Protein AF-A0AAW0DFS7-F1 (afdb_monomer_lite)

Structure (mmCIF, N/CA/C/O backbone):
data_AF-A0AAW0DFS7-F1
#
_entry.id   AF-A0AAW0DFS7-F1
#
loop_
_atom_site.group_PDB
_atom_site.id
_atom_site.type_symbol
_atom_site.label_atom_id
_atom_site.label_alt_id
_atom_site.label_comp_id
_atom_site.label_asym_id
_atom_site.label_entity_id
_atom_site.label_seq_id
_atom_site.pdbx_PDB_ins_code
_atom_site.Cartn_x
_atom_site.Cartn_y
_atom_site.Cartn_z
_atom_site.occupancy
_atom_site.B_iso_or_equiv
_atom_site.auth_seq_id
_atom_site.auth_comp_id
_atom_site.auth_asym_id
_atom_site.auth_atom_id
_atom_site.pdbx_PDB_model_num
ATOM 1 N N . MET A 1 1 ? -67.677 17.971 69.847 1.00 35.78 1 MET A N 1
ATOM 2 C CA . MET A 1 1 ? -66.444 17.259 70.241 1.00 35.78 1 MET A CA 1
ATOM 3 C C . MET A 1 1 ? -65.800 16.692 68.981 1.00 35.78 1 MET A C 1
ATOM 5 O O . MET A 1 1 ? -66.453 15.931 68.286 1.00 35.78 1 MET A O 1
ATOM 9 N N . SER A 1 2 ? -64.598 17.199 68.679 1.00 34.50 2 SER A N 1
ATOM 10 C CA . SER A 1 2 ? -63.475 16.675 67.869 1.00 34.50 2 SER A CA 1
ATOM 11 C C . SER A 1 2 ? -63.768 15.822 66.621 1.00 34.50 2 SER A C 1
ATOM 13 O O . SER A 1 2 ? -64.263 14.711 66.716 1.00 34.50 2 SER A O 1
ATOM 15 N N . SER A 1 3 ? -63.554 16.337 65.407 1.00 34.00 3 SER A N 1
ATOM 16 C CA . SER A 1 3 ? -62.271 16.488 64.676 1.00 34.00 3 SER A CA 1
ATOM 17 C C . SER A 1 3 ? -61.688 15.206 64.060 1.00 34.00 3 SER A C 1
ATOM 19 O O . SER A 1 3 ? -61.025 14.418 64.715 1.00 34.00 3 SER A O 1
ATOM 21 N N . MET A 1 4 ? -61.847 15.160 62.732 1.00 41.50 4 MET A N 1
ATOM 22 C CA . MET A 1 4 ? -60.843 14.847 61.703 1.00 41.50 4 MET A CA 1
ATOM 23 C C . MET A 1 4 ? -60.342 13.409 61.488 1.00 41.50 4 MET A C 1
ATOM 25 O O . MET A 1 4 ? -59.462 12.888 62.162 1.00 41.50 4 MET A O 1
ATOM 29 N N . LYS A 1 5 ? -60.785 12.894 60.333 1.00 48.94 5 LYS A N 1
ATOM 30 C CA . LYS A 1 5 ? -60.045 12.060 59.375 1.00 48.94 5 LYS A CA 1
ATOM 31 C C . LYS A 1 5 ? -58.543 12.396 59.314 1.00 48.94 5 LYS A C 1
ATOM 33 O O . LYS A 1 5 ? -58.191 13.551 59.070 1.00 48.94 5 LYS A O 1
ATOM 38 N N . ARG A 1 6 ? -57.692 11.364 59.293 1.00 41.00 6 ARG A N 1
ATOM 39 C CA . ARG A 1 6 ? -56.579 11.268 58.331 1.00 41.00 6 ARG A CA 1
ATOM 40 C C . ARG A 1 6 ? -56.100 9.825 58.163 1.00 41.00 6 ARG A C 1
ATOM 42 O O . ARG A 1 6 ? -55.794 9.136 59.127 1.00 41.00 6 ARG A O 1
ATOM 49 N N . CYS A 1 7 ? -56.073 9.399 56.906 1.00 39.28 7 CYS A N 1
ATOM 50 C CA . CYS A 1 7 ? -55.507 8.149 56.425 1.00 39.28 7 CYS A CA 1
ATOM 51 C C . CYS A 1 7 ? -53.968 8.210 56.332 1.00 39.28 7 CYS A C 1
ATOM 53 O O . CYS A 1 7 ? -53.414 9.278 56.089 1.00 39.28 7 CYS A O 1
ATOM 55 N N . PHE A 1 8 ? -53.372 7.010 56.331 1.00 42.44 8 PHE A N 1
ATOM 56 C CA . PHE A 1 8 ? -52.198 6.566 55.556 1.00 42.44 8 PHE A CA 1
ATOM 57 C C . PHE A 1 8 ? -50.768 6.993 55.953 1.00 42.44 8 PHE A C 1
ATOM 59 O O . PHE A 1 8 ? -50.493 8.154 56.232 1.00 42.44 8 PHE A O 1
ATOM 66 N N . SER A 1 9 ? -49.858 6.017 55.780 1.00 37.41 9 SER A N 1
ATOM 67 C CA . SER A 1 9 ? -48.376 6.025 55.811 1.00 37.41 9 SER A CA 1
ATOM 68 C C . SER A 1 9 ? -47.785 5.448 57.108 1.00 37.41 9 SER A C 1
ATOM 70 O O . SER A 1 9 ? -48.232 5.774 58.194 1.00 37.41 9 SER A O 1
ATOM 72 N N . SER A 1 10 ? -46.820 4.531 57.116 1.00 38.62 10 SER A N 1
ATOM 73 C CA . SER A 1 10 ? -45.931 4.008 56.078 1.00 38.62 10 SER A CA 1
ATOM 74 C C . SER A 1 10 ? -45.261 2.754 56.648 1.00 38.62 10 SER A C 1
ATOM 76 O O . SER A 1 10 ? -44.572 2.848 57.664 1.00 38.62 10 SER A O 1
ATOM 78 N N . SER A 1 11 ? -45.422 1.598 56.004 1.00 44.66 11 SER A N 1
ATOM 79 C CA . SER A 1 11 ? -44.595 0.421 56.277 1.00 44.66 11 SER A CA 1
ATOM 80 C C . SER A 1 11 ? -43.161 0.750 55.862 1.00 44.66 11 SER A C 1
ATOM 82 O O . SER A 1 11 ? -42.815 0.660 54.686 1.00 44.66 11 SER A O 1
ATOM 84 N N . GLN A 1 12 ? -42.338 1.208 56.805 1.00 52.62 12 GLN A N 1
ATOM 85 C CA . GLN A 1 12 ? -40.911 1.421 56.584 1.00 52.62 12 GLN A CA 1
ATOM 86 C C . GLN A 1 12 ? -40.251 0.056 56.359 1.00 52.62 12 GLN A C 1
ATOM 88 O O . GLN A 1 12 ? -39.840 -0.615 57.3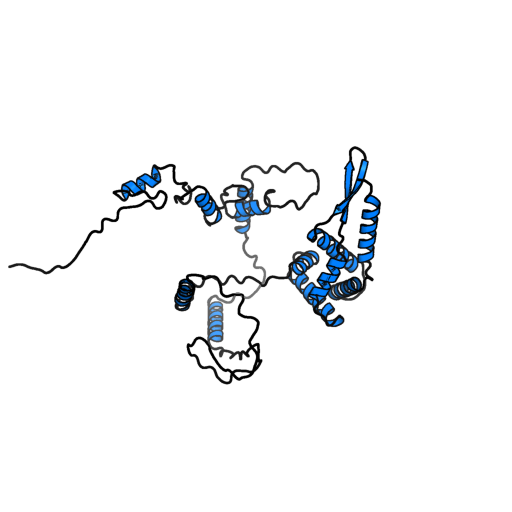04 1.00 52.62 12 GLN A O 1
ATOM 93 N N . GLN A 1 13 ? -40.157 -0.366 55.098 1.00 50.91 13 GLN A N 1
ATOM 94 C CA . GLN A 1 13 ? -39.159 -1.344 54.682 1.00 50.91 13 GLN A CA 1
ATOM 95 C C . GLN A 1 13 ? -37.797 -0.750 55.051 1.00 50.91 13 GLN A C 1
ATOM 97 O O . GLN A 1 13 ? -37.365 0.245 54.470 1.00 50.91 13 GLN A O 1
ATOM 102 N N . ARG A 1 14 ? -37.149 -1.299 56.084 1.00 58.09 14 ARG A N 1
ATOM 103 C CA . ARG A 1 14 ? -35.772 -0.939 56.426 1.00 58.09 14 ARG A CA 1
ATOM 104 C C . ARG A 1 14 ? -34.884 -1.454 55.297 1.00 58.09 14 ARG A C 1
ATOM 106 O O . ARG A 1 14 ? -34.523 -2.625 55.282 1.00 58.09 14 ARG A O 1
ATOM 113 N N . GLU A 1 15 ? -34.593 -0.594 54.326 1.00 67.88 15 GLU A N 1
ATOM 114 C CA . GLU A 1 15 ? -33.595 -0.854 53.290 1.00 67.88 15 GLU A CA 1
ATOM 115 C C . GLU A 1 15 ? -32.244 -1.068 53.976 1.00 67.88 15 GLU A C 1
ATOM 117 O O . GLU A 1 15 ? -31.639 -0.110 54.456 1.00 67.88 15 GLU A O 1
ATOM 122 N N . ILE A 1 16 ? -31.789 -2.319 54.059 1.00 81.19 16 ILE A N 1
ATOM 123 C CA . ILE A 1 16 ? -30.450 -2.652 54.550 1.00 81.19 16 ILE A CA 1
ATOM 124 C C . ILE A 1 16 ? -29.460 -2.226 53.452 1.00 81.19 16 ILE A C 1
ATOM 126 O O . ILE A 1 16 ? -29.492 -2.800 52.360 1.00 81.19 16 ILE A O 1
ATOM 130 N N . PRO A 1 17 ? -28.616 -1.203 53.674 1.00 81.00 17 PRO A N 1
ATOM 131 C CA . PRO A 1 17 ? -27.651 -0.761 52.675 1.00 81.00 17 PRO A CA 1
ATOM 132 C C . PRO A 1 17 ? -26.615 -1.856 52.404 1.00 81.00 17 PRO A C 1
ATOM 134 O O . PRO A 1 17 ? -25.972 -2.350 53.327 1.00 81.00 17 PRO A O 1
ATOM 137 N N . TYR A 1 18 ? -26.433 -2.210 51.133 1.00 80.12 18 TYR A N 1
ATOM 138 C CA . TYR A 1 18 ? -25.494 -3.242 50.692 1.00 80.12 18 TYR A CA 1
ATOM 139 C C . TYR A 1 18 ? -24.409 -2.637 49.793 1.00 80.12 18 TYR A C 1
ATOM 141 O O . TYR A 1 18 ? -24.672 -1.724 49.007 1.00 80.12 18 TYR A O 1
ATOM 149 N N . CYS A 1 19 ? -23.180 -3.137 49.905 1.00 79.19 19 CYS A N 1
ATOM 150 C CA . CYS A 1 19 ? -22.101 -2.794 48.989 1.00 79.19 19 CYS A CA 1
ATOM 151 C C . CYS A 1 19 ? -22.055 -3.813 47.849 1.00 79.19 19 CYS A C 1
ATOM 153 O O . CYS A 1 19 ? -21.668 -4.959 48.050 1.00 79.19 19 CYS A O 1
ATOM 155 N N . SER A 1 20 ? -22.379 -3.381 46.629 1.00 75.88 20 SER A N 1
ATOM 156 C CA . SER A 1 20 ? -22.330 -4.229 45.427 1.00 75.88 20 SER A CA 1
ATOM 157 C C . SER A 1 20 ? -20.912 -4.580 44.955 1.00 75.88 20 SER A C 1
ATOM 159 O O . SER A 1 20 ? -20.757 -5.166 43.887 1.00 75.88 20 SER A O 1
ATOM 161 N N . LEU A 1 21 ? -19.871 -4.112 45.655 1.00 74.44 21 LEU A N 1
ATOM 162 C CA . LEU A 1 21 ? -18.473 -4.350 45.289 1.00 74.44 21 LEU A CA 1
ATOM 163 C C . LEU A 1 21 ? -17.788 -5.400 46.174 1.00 74.44 21 LEU A C 1
ATOM 165 O O . LEU A 1 21 ? -16.751 -5.931 45.793 1.00 74.44 21 LEU A O 1
ATOM 169 N N . CYS A 1 22 ? -18.322 -5.683 47.358 1.00 75.56 22 CYS A N 1
ATOM 170 C CA . CYS A 1 22 ? -17.764 -6.674 48.283 1.00 75.56 22 CYS A CA 1
ATOM 171 C C . CYS A 1 22 ? -18.835 -7.598 48.874 1.00 75.56 22 CYS A C 1
ATOM 173 O O . CYS A 1 22 ? -18.522 -8.395 49.753 1.00 75.56 22 CYS A O 1
ATOM 175 N N . ASP A 1 23 ? -20.081 -7.463 48.410 1.00 78.75 23 ASP A N 1
ATOM 176 C CA . ASP A 1 23 ? -21.257 -8.212 48.855 1.00 78.75 23 ASP A CA 1
ATOM 177 C C . ASP A 1 23 ? -21.468 -8.180 50.381 1.00 78.75 23 ASP A C 1
ATOM 179 O O . ASP A 1 23 ? -21.966 -9.129 50.985 1.00 78.75 23 ASP A O 1
ATOM 183 N N . GLN A 1 24 ? -21.104 -7.059 51.017 1.00 79.56 24 GLN A N 1
ATOM 184 C CA . GLN A 1 24 ? -21.300 -6.831 52.451 1.00 79.56 24 GLN A CA 1
ATOM 185 C C . GLN A 1 24 ? -22.547 -5.991 52.731 1.00 79.56 24 GLN A C 1
ATOM 187 O O . GLN A 1 24 ? -22.840 -5.012 52.035 1.00 79.56 24 GLN A O 1
ATOM 192 N N . TYR A 1 25 ? -23.254 -6.362 53.797 1.00 83.44 25 TYR A N 1
ATOM 193 C CA . TYR A 1 25 ? -24.430 -5.661 54.302 1.00 83.44 25 TYR A CA 1
ATOM 194 C C . TYR A 1 25 ? -24.043 -4.761 55.473 1.00 83.44 25 TYR A C 1
ATOM 196 O O . TYR A 1 25 ? -23.301 -5.168 56.365 1.00 83.44 25 TYR A O 1
ATOM 204 N N . PHE A 1 26 ? -24.583 -3.547 55.487 1.00 83.38 26 PHE A N 1
ATOM 205 C CA . PHE A 1 26 ? -24.345 -2.548 56.522 1.00 83.38 26 PHE A CA 1
ATOM 206 C C . PHE A 1 26 ? -25.651 -2.208 57.224 1.00 83.38 26 PHE A C 1
ATOM 208 O O . PHE A 1 26 ? -26.731 -2.308 56.647 1.00 83.38 26 PHE A O 1
ATOM 215 N N . HIS A 1 27 ? -25.568 -1.763 58.474 1.00 79.06 27 HIS A N 1
ATOM 216 C CA . HIS A 1 27 ? -26.766 -1.432 59.244 1.00 79.06 27 HIS A CA 1
ATOM 217 C C . HIS A 1 27 ? -27.315 -0.044 58.906 1.00 79.06 27 HIS A C 1
ATOM 219 O O . HIS A 1 27 ? -28.517 0.173 59.001 1.00 79.06 27 HIS A O 1
ATOM 225 N N . ASN A 1 28 ? -26.451 0.882 58.470 1.00 85.38 28 ASN A N 1
ATOM 226 C CA . ASN A 1 28 ? -26.801 2.274 58.185 1.00 85.38 28 ASN A CA 1
ATOM 227 C C . ASN A 1 28 ? -26.094 2.791 56.920 1.00 85.38 28 ASN A C 1
ATOM 229 O O . ASN A 1 28 ? -24.948 2.433 56.650 1.00 85.38 28 ASN A O 1
ATOM 233 N N . LYS A 1 29 ? -26.738 3.706 56.172 1.00 83.62 29 LYS A N 1
ATOM 234 C CA . LYS A 1 29 ? -26.157 4.326 54.956 1.00 83.62 29 LYS A CA 1
ATOM 235 C C . LYS A 1 29 ? -24.847 5.075 55.258 1.00 83.62 29 LYS A C 1
ATOM 237 O O . LYS A 1 29 ? -23.956 5.104 54.416 1.00 83.62 29 LYS A O 1
ATOM 242 N N . ALA A 1 30 ? -24.701 5.607 56.475 1.00 83.62 30 ALA A N 1
ATOM 243 C CA . ALA A 1 30 ? -23.467 6.232 56.952 1.00 83.62 30 ALA A CA 1
ATOM 244 C C . ALA A 1 30 ? -22.293 5.238 57.056 1.00 83.62 30 ALA A C 1
ATOM 246 O O . ALA A 1 30 ? -21.189 5.563 56.634 1.00 83.62 30 ALA A O 1
ATOM 247 N N . GLN A 1 31 ? -22.540 4.011 57.533 1.00 81.19 31 GLN A N 1
ATOM 248 C CA . GLN A 1 31 ? -21.513 2.962 57.616 1.00 81.19 31 GLN A CA 1
ATOM 249 C C . GLN A 1 31 ? -21.106 2.456 56.230 1.00 81.19 31 GLN A C 1
ATOM 251 O O . GLN A 1 31 ? -19.928 2.219 55.996 1.00 81.19 31 GLN A O 1
ATOM 256 N N . LEU A 1 32 ? -22.053 2.357 55.289 1.00 81.06 32 LEU A N 1
ATOM 257 C CA . LEU A 1 32 ? -21.741 2.044 53.890 1.00 81.06 32 LEU A CA 1
ATOM 258 C C . LEU A 1 32 ? -20.875 3.143 53.247 1.00 81.06 32 LEU A C 1
ATOM 260 O O . LEU A 1 32 ? -19.928 2.845 52.525 1.00 81.06 32 LEU A O 1
ATOM 264 N N . HIS A 1 33 ? -21.180 4.417 53.510 1.00 76.50 33 HIS A N 1
ATOM 265 C CA . HIS A 1 33 ? -20.376 5.528 52.997 1.00 76.50 33 HIS A CA 1
ATOM 266 C C . HIS A 1 33 ? -18.965 5.529 53.598 1.00 76.50 33 HIS A C 1
ATOM 268 O O . HIS A 1 33 ? -17.993 5.717 52.875 1.00 76.50 33 HIS A O 1
ATOM 274 N N . GLN A 1 34 ? -18.847 5.271 54.901 1.00 77.00 34 GLN A N 1
ATOM 275 C CA . GLN A 1 34 ? -17.560 5.142 55.578 1.00 77.00 34 GLN A CA 1
ATOM 276 C C . GLN A 1 34 ? -16.763 3.928 55.069 1.00 77.00 34 GLN A C 1
ATOM 278 O O . GLN A 1 34 ? -15.568 4.039 54.826 1.00 77.00 34 GLN A O 1
ATOM 283 N N . HIS A 1 35 ? -17.425 2.807 54.771 1.00 81.38 35 HIS A N 1
ATOM 284 C CA . HIS A 1 35 ? -16.802 1.642 54.138 1.00 81.38 35 HIS A CA 1
ATOM 285 C C . HIS A 1 35 ? -16.155 1.971 52.779 1.00 81.38 35 HIS A C 1
ATOM 287 O O . HIS A 1 35 ? -15.073 1.465 52.488 1.00 81.38 35 HIS A O 1
ATOM 293 N N . PHE A 1 36 ? -16.756 2.846 51.962 1.00 72.50 36 PHE A N 1
ATOM 294 C CA . PHE A 1 36 ? -16.150 3.292 50.697 1.00 72.50 36 PHE A CA 1
ATOM 295 C C . PHE A 1 36 ? -14.920 4.195 50.863 1.00 72.50 36 PHE A C 1
ATOM 297 O O . PHE A 1 36 ? -14.151 4.320 49.908 1.00 72.50 36 PHE A O 1
ATOM 304 N N . GLU A 1 37 ? -14.759 4.840 52.019 1.00 71.62 37 GLU A N 1
ATOM 305 C CA . GLU A 1 37 ? -13.632 5.732 52.314 1.00 71.62 37 GLU A CA 1
ATOM 306 C C . GLU A 1 37 ? -12.502 4.987 53.054 1.00 71.62 37 GLU A C 1
ATOM 308 O O . GLU A 1 37 ? -11.332 5.211 52.751 1.00 71.62 37 GLU A O 1
ATOM 313 N N . ASP A 1 38 ? -12.841 4.043 53.939 1.00 69.25 38 ASP A N 1
ATOM 314 C CA . ASP A 1 38 ? -11.878 3.358 54.812 1.00 69.25 38 ASP A CA 1
ATOM 315 C C . ASP A 1 38 ? -11.291 2.072 54.195 1.00 69.25 38 ASP A C 1
ATOM 317 O O . ASP A 1 38 ? -10.218 1.622 54.605 1.00 69.25 38 ASP A O 1
ATOM 321 N N . THR A 1 39 ? -11.954 1.452 53.206 1.00 67.12 39 THR A N 1
ATOM 322 C CA . THR A 1 39 ? -11.477 0.171 52.655 1.00 67.12 39 THR A CA 1
ATOM 323 C C . THR A 1 39 ? -10.511 0.327 51.467 1.00 67.12 39 THR A C 1
ATOM 325 O O . THR A 1 39 ? -10.858 0.904 50.434 1.00 67.12 39 THR A O 1
ATOM 328 N N . PRO A 1 40 ? -9.303 -0.275 51.526 1.00 63.31 40 PRO A N 1
ATOM 329 C CA . PRO A 1 40 ? -8.342 -0.279 50.417 1.00 63.31 40 PRO A CA 1
ATOM 330 C C . PRO A 1 40 ? -8.698 -1.282 49.300 1.00 63.31 40 PRO A C 1
ATOM 3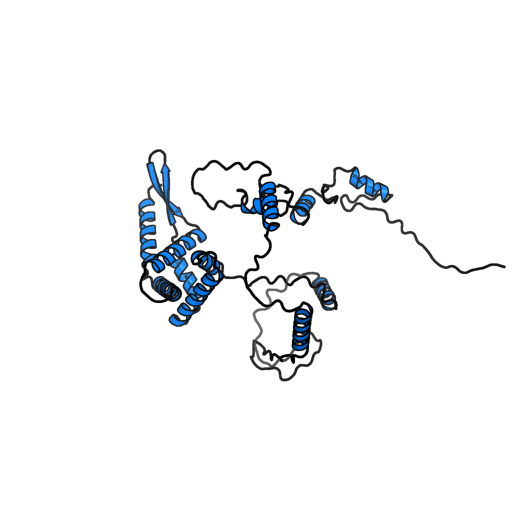32 O O . PRO A 1 40 ? -7.939 -1.449 48.342 1.00 63.31 40 PRO A O 1
ATOM 335 N N . THR A 1 41 ? -9.831 -1.981 49.412 1.00 66.19 41 THR A N 1
ATOM 336 C CA . THR A 1 41 ? -10.239 -3.086 48.530 1.00 66.19 41 THR A CA 1
ATOM 337 C C . THR A 1 41 ? -10.856 -2.623 47.214 1.00 66.19 41 THR A C 1
ATOM 339 O O . THR A 1 41 ? -10.902 -3.403 46.263 1.00 66.19 41 THR A O 1
ATOM 342 N N . HIS A 1 42 ? -11.289 -1.363 47.116 1.00 72.38 42 HIS A N 1
ATOM 343 C CA . HIS A 1 42 ? -11.945 -0.830 45.921 1.00 72.38 42 HIS A CA 1
ATOM 344 C C . HIS A 1 42 ? -11.077 0.229 45.237 1.00 72.38 42 HIS A C 1
ATOM 346 O O . HIS A 1 42 ? -10.940 1.347 45.737 1.00 72.38 42 HIS A O 1
ATOM 352 N N . PRO A 1 43 ? -10.494 -0.072 44.062 1.00 76.12 43 PRO A N 1
ATOM 353 C CA . PRO A 1 43 ? -9.746 0.913 43.296 1.00 76.12 43 PRO A CA 1
ATOM 354 C C . PRO A 1 43 ? -10.652 2.090 42.937 1.00 76.12 43 PRO A C 1
ATOM 356 O O . PRO A 1 43 ? -11.664 1.920 42.257 1.00 76.12 43 PRO A O 1
ATOM 359 N N . ARG A 1 44 ? -10.296 3.293 43.390 1.00 79.25 44 ARG A N 1
ATOM 360 C CA . ARG A 1 44 ? -11.070 4.516 43.154 1.00 79.25 44 ARG A CA 1
ATOM 361 C C . ARG A 1 44 ? -10.381 5.404 42.130 1.00 79.25 44 ARG A C 1
ATOM 363 O O . ARG A 1 44 ? -9.170 5.618 42.172 1.00 79.25 44 ARG A O 1
ATOM 370 N N . CYS A 1 45 ? -11.166 5.961 41.215 1.00 83.31 45 CYS A N 1
ATOM 371 C CA . CYS A 1 45 ? -10.671 6.986 40.307 1.00 83.31 45 CYS A CA 1
ATOM 372 C C . CYS A 1 45 ? -10.551 8.332 41.041 1.00 83.31 45 CYS A C 1
ATOM 374 O O . CYS A 1 45 ? -11.542 8.832 41.574 1.00 83.31 45 CYS A O 1
ATOM 376 N N . LYS A 1 46 ? -9.363 8.954 41.028 1.00 78.00 46 LYS A N 1
ATOM 377 C CA . LYS A 1 46 ? -9.110 10.237 41.715 1.00 78.00 46 LYS A CA 1
ATOM 378 C C . LYS A 1 46 ? -9.910 11.405 41.118 1.00 78.00 46 LYS A C 1
ATOM 380 O O . LYS A 1 46 ? -10.423 12.229 41.866 1.00 78.00 46 LYS A O 1
ATOM 385 N N . THR A 1 47 ? -10.064 11.456 39.794 1.00 79.75 47 THR A N 1
ATOM 386 C CA . THR A 1 47 ? -10.769 12.556 39.105 1.00 79.75 47 THR A CA 1
ATOM 387 C C . THR A 1 47 ? -12.287 12.390 39.153 1.00 79.75 47 THR A C 1
ATOM 389 O O . THR A 1 47 ? -13.009 13.355 39.378 1.00 79.75 47 THR A O 1
ATOM 392 N N . CYS A 1 48 ? -12.787 11.165 38.959 1.00 81.19 48 CYS A N 1
ATOM 393 C CA . CYS A 1 48 ? -14.226 10.891 38.906 1.00 81.19 48 CYS A CA 1
ATOM 394 C C . CYS A 1 48 ? -14.834 10.530 40.269 1.00 81.19 48 CYS A C 1
ATOM 396 O O . CYS A 1 48 ? -16.055 10.450 40.370 1.00 81.19 48 CYS A O 1
ATOM 398 N N . LYS A 1 49 ? -14.006 10.269 41.292 1.00 80.00 49 LYS A N 1
ATOM 399 C CA . LYS A 1 49 ? -14.406 9.822 42.641 1.00 80.00 49 LYS A CA 1
ATOM 400 C C . LYS A 1 49 ? -15.306 8.572 42.657 1.00 80.00 49 LYS A C 1
ATOM 402 O O . LYS A 1 49 ? -16.008 8.331 43.630 1.00 80.00 49 LYS A O 1
ATOM 407 N N . ARG A 1 50 ? -15.284 7.761 41.591 1.00 77.94 50 ARG A N 1
ATOM 408 C CA . ARG A 1 50 ? -16.027 6.491 41.495 1.00 77.94 50 ARG A CA 1
ATOM 409 C C . ARG A 1 50 ? -15.151 5.337 41.971 1.00 77.94 50 ARG A C 1
ATOM 411 O O . ARG A 1 50 ? -13.983 5.268 41.581 1.00 77.94 50 ARG A O 1
ATOM 418 N N . SER A 1 51 ? -15.724 4.455 42.782 1.00 79.00 51 SER A N 1
ATOM 419 C CA . SER A 1 51 ? -15.091 3.221 43.256 1.00 79.00 51 SER A CA 1
ATOM 420 C C . SER A 1 51 ? -15.425 2.063 42.312 1.00 79.00 51 SER A C 1
ATOM 422 O O . SER A 1 51 ? -16.542 1.981 41.800 1.00 79.00 51 SER A O 1
ATOM 424 N N . PHE A 1 52 ? -14.451 1.194 42.053 1.00 79.19 52 PHE A N 1
ATOM 425 C CA . PHE A 1 52 ? -14.573 0.067 41.130 1.00 79.19 52 PHE A CA 1
ATOM 426 C C . PHE A 1 52 ? -14.371 -1.262 41.852 1.00 79.19 52 PHE A C 1
ATOM 428 O O . PHE A 1 52 ? -13.719 -1.323 42.892 1.00 79.19 52 PHE A O 1
ATOM 435 N N . LEU A 1 53 ? -14.911 -2.332 41.262 1.00 76.62 53 LEU A N 1
ATOM 436 C CA . LEU A 1 53 ? -14.825 -3.686 41.806 1.00 76.62 53 LEU A CA 1
ATOM 437 C C . LEU A 1 53 ? -13.377 -4.187 41.870 1.00 76.62 53 LEU A C 1
ATOM 439 O O . LEU A 1 53 ? -12.959 -4.790 42.849 1.00 76.62 53 LEU A O 1
ATOM 443 N N . ASN A 1 54 ? -12.596 -3.922 40.821 1.00 78.38 54 ASN A N 1
ATOM 444 C CA . ASN A 1 54 ? -11.208 -4.353 40.716 1.00 78.38 54 ASN A CA 1
ATOM 445 C C . ASN A 1 54 ? -10.378 -3.384 39.849 1.00 78.38 54 ASN A C 1
ATOM 447 O O . ASN A 1 54 ? -10.900 -2.450 39.230 1.00 78.38 54 ASN A O 1
ATOM 451 N N . LYS A 1 55 ? -9.053 -3.599 39.803 1.00 78.06 55 LYS A N 1
ATOM 452 C CA . LYS A 1 55 ? -8.118 -2.725 39.065 1.00 78.06 55 LYS A CA 1
ATOM 453 C C . LYS A 1 55 ? -8.381 -2.743 37.553 1.00 78.06 55 LYS A C 1
ATOM 455 O O . LYS A 1 55 ? -8.145 -1.736 36.890 1.00 78.06 55 LYS A O 1
ATOM 460 N N . ASN A 1 56 ? -8.917 -3.842 37.015 1.00 82.00 56 ASN A N 1
ATOM 461 C CA . ASN A 1 56 ? -9.270 -3.959 35.599 1.00 82.00 56 ASN A CA 1
ATOM 462 C C . ASN A 1 56 ? -10.487 -3.099 35.246 1.00 82.00 56 ASN A C 1
ATOM 464 O O . ASN A 1 56 ? -10.448 -2.388 34.248 1.00 82.00 56 ASN A O 1
ATOM 468 N N . SER A 1 57 ? -11.524 -3.084 36.085 1.00 84.31 57 SER A N 1
ATOM 469 C CA . SER A 1 57 ? -12.685 -2.204 35.928 1.00 84.31 57 SER A CA 1
ATOM 470 C C . SER A 1 57 ? -12.283 -0.730 35.990 1.00 84.31 57 SER A C 1
ATOM 472 O O . SER A 1 57 ? -12.770 0.070 35.193 1.00 84.31 57 SER A O 1
ATOM 474 N N . LEU A 1 58 ? -11.343 -0.375 36.874 1.00 84.69 58 LEU A N 1
ATOM 475 C CA . LEU A 1 58 ? -10.769 0.971 36.917 1.00 84.69 58 LEU A CA 1
ATOM 476 C C . LEU A 1 58 ? -9.977 1.301 35.634 1.00 84.69 58 LEU A C 1
ATOM 478 O O . LEU A 1 58 ? -10.101 2.405 35.108 1.00 84.69 58 LEU A O 1
ATOM 482 N N . ARG A 1 59 ? -9.205 0.355 35.085 1.00 82.62 59 ARG A N 1
ATOM 483 C CA . ARG A 1 59 ? -8.516 0.524 33.790 1.00 82.62 59 ARG A CA 1
ATOM 484 C C . ARG A 1 59 ? -9.497 0.743 32.641 1.00 82.62 59 ARG A C 1
ATOM 486 O O . ARG A 1 59 ? -9.337 1.694 31.882 1.00 82.62 59 ARG A O 1
ATOM 493 N N . SER A 1 60 ? -10.539 -0.081 32.542 1.00 83.81 60 SER A N 1
ATOM 494 C CA . SER A 1 60 ? -11.595 0.088 31.536 1.00 83.81 60 SER A CA 1
ATOM 495 C C . SER A 1 60 ? -12.304 1.433 31.683 1.00 83.81 60 SER A C 1
ATOM 497 O O . SER A 1 60 ? -12.641 2.060 30.684 1.00 83.81 60 SER A O 1
ATOM 499 N N . HIS A 1 61 ? -12.476 1.926 32.912 1.00 87.50 61 HIS A N 1
ATOM 500 C CA . HIS A 1 61 ? -13.004 3.266 33.144 1.00 87.50 61 HIS A CA 1
ATOM 501 C C . HIS A 1 61 ? -12.092 4.369 32.600 1.00 87.50 61 HIS A C 1
ATOM 503 O O . HIS A 1 61 ? -12.603 5.304 31.988 1.00 87.50 61 HIS A O 1
ATOM 509 N N . TYR A 1 62 ? -10.772 4.269 32.777 1.00 85.44 62 TYR A N 1
ATOM 510 C CA . TYR A 1 62 ? -9.841 5.237 32.192 1.00 85.44 62 TYR A CA 1
ATOM 511 C C . TYR A 1 62 ? -9.885 5.244 30.658 1.00 85.44 62 TYR A C 1
ATOM 513 O O . TYR A 1 62 ? -9.761 6.311 30.073 1.00 85.44 62 TYR A O 1
ATOM 521 N N . VAL A 1 63 ? -10.113 4.091 30.018 1.00 82.88 63 VAL A N 1
ATOM 522 C CA . VAL A 1 63 ? -10.207 3.977 28.549 1.00 82.88 63 VAL A CA 1
ATOM 523 C C . VAL A 1 63 ? -11.545 4.496 28.005 1.00 82.88 63 VAL A C 1
ATOM 525 O O . VAL A 1 63 ? -11.575 5.150 26.970 1.00 82.88 63 VAL A O 1
ATOM 528 N N . LEU A 1 64 ? -12.661 4.194 28.675 1.00 80.69 64 LEU A N 1
ATOM 529 C CA . LEU A 1 64 ? -14.006 4.508 28.170 1.00 80.69 64 LEU A CA 1
ATOM 530 C C . LEU A 1 64 ? -14.515 5.894 28.584 1.00 80.69 64 LEU A C 1
ATOM 532 O O . LEU A 1 64 ? -15.458 6.414 27.989 1.00 80.69 64 LEU A O 1
ATOM 536 N N . SER A 1 65 ? -13.957 6.484 29.641 1.00 82.06 65 SER A N 1
ATOM 537 C CA . SER A 1 65 ? -14.423 7.771 30.153 1.00 82.06 65 SER A CA 1
ATOM 538 C C . SER A 1 65 ? -13.860 8.921 29.327 1.00 82.06 65 SER A C 1
ATOM 540 O O . SER A 1 65 ? -12.653 9.133 29.291 1.00 82.06 65 SER A O 1
ATOM 542 N N . SER A 1 66 ? -14.737 9.760 28.781 1.00 77.94 66 SER A N 1
ATOM 543 C CA . SER A 1 66 ? -14.355 10.997 28.081 1.00 77.94 66 SER A CA 1
ATOM 544 C C . SER A 1 66 ? -13.637 12.022 28.967 1.00 77.94 66 SER A C 1
ATOM 546 O O . SER A 1 66 ? -13.018 12.952 28.460 1.00 77.94 66 SER A O 1
ATOM 548 N N . ARG A 1 67 ? -13.710 11.862 30.296 1.00 78.75 67 ARG A N 1
ATOM 549 C CA . ARG A 1 67 ? -13.007 12.700 31.283 1.00 78.75 67 ARG A CA 1
ATOM 550 C C . ARG A 1 67 ? -11.567 12.259 31.542 1.00 78.75 67 ARG A C 1
ATOM 552 O O . ARG A 1 67 ? -10.874 12.887 32.340 1.00 78.75 67 ARG A O 1
ATOM 559 N N . HIS A 1 68 ? -11.136 11.162 30.929 1.00 83.75 68 HIS A N 1
ATOM 560 C CA . HIS A 1 68 ? -9.795 10.630 31.070 1.00 83.75 68 HIS A CA 1
ATOM 561 C C . HIS A 1 68 ? -9.133 10.536 29.707 1.00 83.75 68 HIS A C 1
ATOM 563 O O . HIS A 1 68 ? -9.611 9.859 28.807 1.00 83.75 68 HIS A O 1
ATOM 569 N N . HIS A 1 69 ? -7.995 11.200 29.575 1.00 87.38 69 HIS A N 1
ATOM 570 C CA . HIS A 1 69 ? -7.153 11.089 28.398 1.00 87.38 69 HIS A CA 1
ATOM 571 C C . HIS A 1 69 ? -6.079 10.045 28.704 1.00 87.38 69 HIS A C 1
ATOM 573 O O . HIS A 1 69 ? -4.980 10.384 29.123 1.00 87.38 69 HIS A O 1
ATOM 579 N N . TYR A 1 70 ? -6.435 8.762 28.622 1.00 85.56 70 TYR A N 1
ATOM 580 C CA . TYR A 1 70 ? -5.563 7.648 29.001 1.00 85.56 70 TYR A CA 1
ATOM 581 C C . TYR A 1 70 ? -5.159 6.810 27.790 1.00 85.56 70 TYR A C 1
ATOM 583 O O . TYR A 1 70 ? -6.007 6.385 27.008 1.00 85.56 70 TYR A O 1
ATOM 591 N N . CYS A 1 71 ? -3.864 6.526 27.682 1.00 85.81 71 CYS A N 1
ATOM 592 C CA . CYS A 1 71 ? -3.328 5.597 26.702 1.00 85.81 71 CYS A CA 1
ATOM 593 C C . CYS A 1 71 ? -3.189 4.191 27.307 1.00 85.81 71 CYS A C 1
ATOM 595 O O . CYS A 1 71 ? -2.505 4.003 28.318 1.00 85.81 71 CYS A O 1
ATOM 597 N N . ARG A 1 72 ? -3.808 3.194 26.658 1.00 81.69 72 ARG A N 1
ATOM 598 C CA . ARG A 1 72 ? -3.784 1.792 27.099 1.00 81.69 72 ARG A CA 1
ATOM 599 C C . ARG A 1 72 ? -2.409 1.147 26.940 1.00 81.69 72 ARG A C 1
ATOM 601 O O . ARG A 1 72 ? -1.991 0.433 27.848 1.00 81.69 72 ARG A O 1
ATOM 608 N N . ASP A 1 73 ? -1.718 1.413 25.836 1.00 82.31 73 ASP A N 1
ATOM 609 C CA . ASP A 1 73 ? -0.472 0.707 25.515 1.00 82.31 73 ASP A CA 1
ATOM 610 C C . ASP A 1 73 ? 0.699 1.278 26.326 1.00 82.31 73 ASP A C 1
ATOM 612 O O . ASP A 1 73 ? 1.482 0.536 26.915 1.00 82.31 73 ASP A O 1
ATOM 616 N N . CYS A 1 74 ? 0.741 2.603 26.492 1.00 82.75 74 CYS A N 1
ATOM 617 C CA . CYS A 1 74 ? 1.768 3.278 27.286 1.00 82.75 74 CYS A CA 1
ATOM 618 C C . CYS A 1 74 ? 1.440 3.382 28.785 1.00 82.75 74 CYS A C 1
ATOM 620 O O . CYS A 1 74 ? 2.295 3.797 29.564 1.00 82.75 74 CYS A O 1
ATOM 622 N N . ASN A 1 75 ? 0.219 3.035 29.210 1.00 84.25 75 ASN A N 1
ATOM 623 C CA . ASN A 1 75 ? -0.279 3.207 30.582 1.00 84.25 75 ASN A CA 1
ATOM 624 C C . ASN A 1 75 ? -0.104 4.640 31.150 1.00 84.25 75 ASN A C 1
ATOM 626 O O . ASN A 1 75 ? 0.132 4.803 32.348 1.00 84.25 75 ASN A O 1
ATOM 630 N N . LYS A 1 76 ? -0.235 5.681 30.314 1.00 82.88 76 LYS A N 1
ATOM 631 C CA . LYS A 1 76 ? -0.058 7.097 30.698 1.00 82.88 76 LYS A CA 1
ATOM 632 C C . LYS A 1 76 ? -1.382 7.867 30.671 1.00 82.88 76 LYS A C 1
ATOM 634 O O . LYS A 1 76 ? -2.212 7.649 29.789 1.00 82.88 76 LYS A O 1
ATOM 639 N N . ASN A 1 77 ? -1.556 8.791 31.617 1.00 84.88 77 ASN A N 1
ATOM 640 C CA . ASN A 1 77 ? -2.650 9.766 31.641 1.00 84.88 77 ASN A CA 1
ATOM 641 C C . ASN A 1 77 ? -2.135 11.138 31.182 1.00 84.88 77 ASN A C 1
ATOM 643 O O . ASN A 1 77 ? -1.104 11.595 31.668 1.00 84.88 77 ASN A O 1
ATOM 647 N N . PHE A 1 78 ? -2.895 11.798 30.315 1.00 84.69 78 PHE A N 1
ATOM 648 C CA . PHE A 1 78 ? -2.621 13.124 29.760 1.00 84.69 78 PHE A CA 1
ATOM 649 C C . PHE A 1 78 ? -3.568 14.169 30.356 1.00 84.69 78 PHE A C 1
ATOM 651 O O . PHE A 1 78 ? -4.669 13.840 30.816 1.00 84.69 78 PHE A O 1
ATOM 658 N N . LYS A 1 79 ? -3.141 15.437 30.363 1.00 82.81 79 LYS A N 1
ATOM 659 C CA . LYS A 1 79 ? -3.925 16.547 30.937 1.00 82.81 79 LYS A CA 1
ATOM 660 C C . LYS A 1 79 ? -5.026 17.038 29.996 1.00 82.81 79 LYS A C 1
ATOM 662 O O . LYS A 1 79 ? -6.052 17.512 30.473 1.00 82.81 79 LYS A O 1
ATOM 667 N N . SER A 1 80 ? -4.813 16.914 28.686 1.00 85.25 80 SER A N 1
ATOM 668 C CA . SER A 1 80 ? -5.735 17.352 27.628 1.00 85.25 80 SER A CA 1
ATOM 669 C C . SER A 1 80 ? -5.967 16.243 26.597 1.00 85.25 80 SER A C 1
ATOM 671 O O . SER A 1 80 ? -5.114 15.374 26.395 1.00 85.25 80 SER A O 1
ATOM 673 N N . ALA A 1 81 ? -7.112 16.300 25.911 1.00 83.88 81 ALA A N 1
ATOM 674 C CA . ALA A 1 81 ? -7.420 15.449 24.764 1.00 83.88 81 ALA A CA 1
ATOM 675 C C . ALA A 1 81 ? -6.391 15.634 23.640 1.00 83.88 81 ALA A C 1
ATOM 677 O O . ALA A 1 81 ? -5.970 14.655 23.024 1.00 83.88 81 ALA A O 1
ATOM 678 N N . SER A 1 82 ? -5.943 16.872 23.421 1.00 85.31 82 SER A N 1
ATOM 679 C CA . SER A 1 82 ? -4.944 17.211 22.406 1.00 85.31 82 SER A CA 1
ATOM 680 C C . SER A 1 82 ? -3.576 16.617 22.737 1.00 85.31 82 SER A C 1
ATOM 682 O O . SER A 1 82 ? -2.908 16.109 21.843 1.00 85.31 82 SER A O 1
ATOM 684 N N . GLY A 1 83 ? -3.203 16.565 24.022 1.00 87.94 83 GLY A N 1
ATOM 685 C CA . GLY A 1 83 ? -1.972 15.900 24.468 1.00 87.94 83 GLY A CA 1
ATOM 686 C C . GLY A 1 83 ? -1.988 14.390 24.212 1.00 87.94 83 GLY A C 1
ATOM 687 O O . GLY A 1 83 ? -1.031 13.842 23.672 1.00 87.94 83 GLY A O 1
ATOM 688 N N . LEU A 1 84 ? -3.110 13.715 24.498 1.00 88.69 84 LEU A N 1
ATOM 689 C CA . LEU A 1 84 ? -3.269 12.296 24.153 1.00 88.69 84 LEU A CA 1
ATOM 690 C C . LEU A 1 84 ? -3.252 12.067 22.634 1.00 88.69 84 LEU A C 1
ATOM 692 O O . LEU A 1 84 ? -2.711 11.064 22.178 1.00 88.69 84 LEU A O 1
ATOM 696 N N . ARG A 1 85 ? -3.828 12.975 21.841 1.00 86.25 85 ARG A N 1
ATOM 697 C CA . ARG A 1 85 ? -3.811 12.861 20.378 1.00 86.25 85 ARG A CA 1
ATOM 698 C C . ARG A 1 85 ? -2.390 12.956 19.825 1.00 86.25 85 ARG A C 1
ATOM 700 O O . ARG A 1 85 ? -1.984 12.073 19.079 1.00 86.25 85 ARG A O 1
ATOM 707 N N . VAL A 1 86 ? -1.620 13.956 20.261 1.00 86.56 86 VAL A N 1
ATOM 708 C CA . VAL A 1 86 ? -0.201 14.096 19.897 1.00 86.56 86 VAL A CA 1
ATOM 709 C C . VAL A 1 86 ? 0.588 12.848 20.295 1.00 86.56 86 VAL A C 1
ATOM 711 O O . VAL A 1 86 ? 1.377 12.354 19.494 1.00 86.56 86 VAL A O 1
ATOM 714 N N . HIS A 1 87 ? 0.329 12.289 21.481 1.00 87.94 87 HIS A N 1
ATOM 715 C CA . HIS A 1 87 ? 0.944 11.040 21.926 1.00 87.94 87 HIS A CA 1
ATOM 716 C C . HIS A 1 87 ? 0.649 9.860 20.988 1.00 87.94 87 HIS A C 1
ATOM 718 O O . HIS A 1 87 ? 1.569 9.152 20.600 1.00 87.94 87 HIS A O 1
ATOM 724 N N . LEU A 1 88 ? -0.610 9.639 20.606 1.00 85.62 88 LEU A N 1
ATOM 725 C CA . LEU A 1 88 ? -0.966 8.538 19.703 1.00 85.62 88 LEU A CA 1
ATOM 726 C C . LEU A 1 88 ? -0.374 8.718 18.297 1.00 85.62 88 LEU A C 1
ATOM 728 O O . LEU A 1 88 ? -0.055 7.729 17.647 1.00 85.62 88 LEU A O 1
ATOM 732 N N . GLU A 1 89 ? -0.229 9.964 17.840 1.00 83.94 89 GLU A N 1
ATOM 733 C CA . GLU A 1 89 ? 0.313 10.294 16.518 1.00 83.94 89 GLU A CA 1
ATOM 734 C C . GLU A 1 89 ? 1.846 10.205 16.449 1.00 83.94 89 GLU A C 1
ATOM 736 O O . GLU A 1 89 ? 2.368 9.828 15.407 1.00 83.94 89 GLU A O 1
ATOM 741 N N . HIS A 1 90 ? 2.564 10.557 17.524 1.00 78.19 90 HIS A N 1
ATOM 742 C CA . HIS A 1 90 ? 4.019 10.782 17.489 1.00 78.19 90 HIS A CA 1
ATOM 743 C C . HIS A 1 90 ? 4.832 9.870 18.424 1.00 78.19 90 HIS A C 1
ATOM 745 O O . HIS A 1 90 ? 6.059 9.850 18.343 1.00 78.19 90 HIS A O 1
ATOM 751 N N . HIS A 1 91 ? 4.198 9.139 19.349 1.00 78.88 91 HIS A N 1
ATOM 752 C CA . HIS A 1 91 ? 4.934 8.302 20.297 1.00 78.88 91 HIS A CA 1
ATOM 753 C C . HIS A 1 91 ? 5.328 6.962 19.645 1.00 78.88 91 HIS A C 1
ATOM 755 O O . HIS A 1 91 ? 4.464 6.266 19.102 1.00 78.88 91 HIS A O 1
ATOM 761 N N . PRO A 1 92 ? 6.599 6.530 19.771 1.00 73.50 92 PRO A N 1
ATOM 762 C CA . PRO A 1 92 ? 7.134 5.352 19.073 1.00 73.50 92 PRO A CA 1
ATOM 763 C C . PRO A 1 92 ? 6.434 4.038 19.446 1.00 73.50 92 PRO A C 1
ATOM 765 O O . PRO A 1 92 ? 6.459 3.082 18.694 1.00 73.50 92 PRO A O 1
ATOM 768 N N . ALA A 1 93 ? 5.762 3.983 20.597 1.00 73.12 93 ALA A N 1
ATOM 769 C CA . ALA A 1 93 ? 4.973 2.812 20.991 1.00 73.12 93 ALA A CA 1
ATOM 770 C C . ALA A 1 93 ? 3.679 2.607 20.168 1.00 73.12 93 ALA A C 1
ATOM 772 O O . ALA A 1 93 ? 3.071 1.545 20.272 1.00 73.12 93 ALA A O 1
ATOM 773 N N . HIS A 1 94 ? 3.228 3.615 19.409 1.00 73.38 94 HIS A N 1
ATOM 774 C CA . HIS A 1 94 ? 2.004 3.557 18.592 1.00 73.38 94 HIS A CA 1
ATOM 775 C C . HIS A 1 94 ? 2.262 3.700 17.096 1.00 73.38 94 HIS A C 1
ATOM 777 O O . HIS A 1 94 ? 1.483 3.189 16.291 1.00 73.38 94 HIS A O 1
ATOM 783 N N . ILE A 1 95 ? 3.349 4.372 16.724 1.00 67.50 95 ILE A N 1
ATOM 784 C CA . ILE A 1 95 ? 3.861 4.338 15.361 1.00 67.50 95 ILE A CA 1
ATOM 785 C C . ILE A 1 95 ? 4.506 2.966 15.203 1.00 67.50 95 ILE A C 1
ATOM 787 O O . ILE A 1 95 ? 5.642 2.763 15.613 1.00 67.50 95 ILE A O 1
ATOM 791 N N . GLY A 1 96 ? 3.737 1.998 14.698 1.00 56.72 96 GLY A N 1
ATOM 792 C CA . GLY A 1 96 ? 4.280 0.689 14.345 1.00 56.72 96 GLY A CA 1
ATOM 793 C C . GLY A 1 96 ? 5.508 0.863 13.456 1.00 56.72 96 GLY A C 1
ATOM 794 O O . GLY A 1 96 ? 5.542 1.813 12.679 1.00 56.72 96 GLY A O 1
ATOM 795 N N . ASP A 1 97 ? 6.483 -0.031 13.612 1.00 50.69 97 ASP A N 1
ATOM 796 C CA . ASP A 1 97 ? 7.789 -0.053 12.943 1.00 50.69 97 ASP A CA 1
ATOM 797 C C . ASP A 1 97 ? 7.668 0.045 11.402 1.00 50.69 97 ASP A C 1
ATOM 799 O O . ASP A 1 97 ? 7.782 -0.946 10.676 1.00 50.69 97 ASP A O 1
ATOM 803 N N . GLU A 1 98 ? 7.356 1.231 10.877 1.00 52.59 98 GLU A N 1
ATOM 804 C CA . GLU A 1 98 ? 7.228 1.487 9.441 1.00 52.59 98 GLU A CA 1
ATOM 805 C C . GLU A 1 98 ? 8.519 2.019 8.826 1.00 52.59 98 GLU A C 1
ATOM 807 O O . GLU A 1 98 ? 8.652 1.942 7.607 1.00 52.59 98 GLU A O 1
ATOM 812 N N . ASP A 1 99 ? 9.516 2.414 9.617 1.00 44.09 99 ASP A N 1
ATOM 813 C CA . ASP A 1 99 ? 10.742 2.997 9.080 1.00 44.09 99 ASP A CA 1
ATOM 814 C C . ASP A 1 99 ? 12.001 2.343 9.670 1.00 44.09 99 ASP A C 1
ATOM 816 O O . ASP A 1 99 ? 12.647 2.875 10.568 1.00 44.09 99 ASP A O 1
ATOM 820 N N . ASP A 1 100 ? 12.413 1.215 9.079 1.00 46.41 100 ASP A N 1
ATOM 821 C CA . ASP A 1 100 ? 13.801 0.717 9.124 1.00 46.41 100 ASP A CA 1
ATOM 822 C C . ASP A 1 100 ? 14.729 1.656 8.309 1.00 46.41 100 ASP A C 1
ATOM 824 O O . ASP A 1 100 ? 15.395 1.238 7.355 1.00 46.41 100 ASP A O 1
ATOM 828 N N . TYR A 1 101 ? 14.741 2.956 8.621 1.00 53.62 101 TYR A N 1
ATOM 829 C CA . TYR A 1 101 ? 15.579 3.954 7.955 1.00 53.62 101 TYR A CA 1
ATOM 830 C C . TYR A 1 101 ? 16.515 4.629 8.965 1.00 53.62 101 TYR A C 1
ATOM 832 O O . TYR A 1 101 ? 16.195 5.651 9.566 1.00 53.62 101 TYR A O 1
ATOM 840 N N . TYR A 1 102 ? 17.700 4.016 9.061 1.00 47.09 102 TYR A N 1
ATOM 841 C CA . TYR A 1 102 ? 18.887 4.333 9.865 1.00 47.09 102 TYR A CA 1
ATOM 842 C C . TYR A 1 102 ? 18.832 3.992 11.358 1.00 47.09 102 TYR A C 1
ATOM 844 O O . TYR A 1 1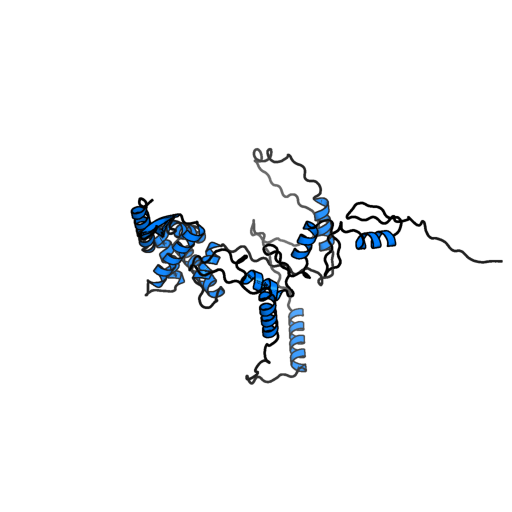02 ? 17.921 4.384 12.077 1.00 47.09 102 TYR A O 1
ATOM 852 N N . ASP A 1 103 ? 19.900 3.319 11.804 1.00 52.88 103 ASP A N 1
ATOM 853 C CA . ASP A 1 103 ? 20.392 3.254 13.184 1.00 52.88 103 ASP A CA 1
ATOM 854 C C . ASP A 1 103 ? 20.562 4.671 13.764 1.00 52.88 103 ASP A C 1
ATOM 856 O O . ASP A 1 103 ? 21.661 5.225 13.808 1.00 52.88 103 ASP A O 1
ATOM 860 N N . LEU A 1 104 ? 19.463 5.296 14.175 1.00 57.03 104 LEU A N 1
ATOM 861 C CA . LEU A 1 104 ? 19.475 6.496 14.995 1.00 57.03 104 LEU A CA 1
ATOM 862 C C . LEU A 1 104 ? 18.960 6.115 16.378 1.00 57.03 104 LEU A C 1
ATOM 864 O O . LEU A 1 104 ? 17.897 5.508 16.511 1.00 57.03 104 LEU A O 1
ATOM 868 N N . ASP A 1 105 ? 19.746 6.461 17.398 1.00 53.34 105 ASP A N 1
ATOM 869 C CA . ASP A 1 105 ? 19.434 6.201 18.800 1.00 53.34 105 ASP A CA 1
ATOM 870 C C . ASP A 1 105 ? 17.979 6.589 19.125 1.00 53.34 105 ASP A C 1
ATOM 872 O O . ASP A 1 105 ? 17.525 7.656 18.694 1.00 53.34 105 ASP A O 1
ATOM 876 N N . PRO A 1 106 ? 17.237 5.773 19.905 1.00 55.47 106 PRO A N 1
ATOM 877 C CA . PRO A 1 106 ? 15.851 6.055 20.253 1.00 55.47 106 PRO A CA 1
ATOM 878 C C . PRO A 1 106 ? 15.701 7.475 20.801 1.00 55.47 106 PRO A C 1
ATOM 880 O O . PRO A 1 106 ? 16.192 7.788 21.891 1.00 55.47 106 PRO A O 1
ATOM 883 N N . VAL A 1 107 ? 15.018 8.343 20.048 1.00 57.41 107 VAL A N 1
ATOM 884 C CA . VAL A 1 107 ? 14.775 9.733 20.445 1.00 57.41 107 VAL A CA 1
ATOM 885 C C . VAL A 1 107 ? 13.995 9.720 21.757 1.00 57.41 107 VAL A C 1
ATOM 887 O O . VAL A 1 107 ? 12.801 9.418 21.815 1.00 57.41 107 VAL A O 1
ATOM 890 N N . LYS A 1 108 ? 14.693 10.008 22.856 1.00 59.41 108 LYS A N 1
ATOM 891 C CA . LYS A 1 108 ? 14.111 10.013 24.194 1.00 59.41 108 LYS A CA 1
ATOM 892 C C . LYS A 1 108 ? 13.389 11.336 24.407 1.00 59.41 108 LYS A C 1
ATOM 894 O O . LYS A 1 108 ? 13.987 12.323 24.828 1.00 59.41 108 LYS A O 1
ATOM 899 N N . TYR A 1 109 ? 12.093 11.357 24.122 1.00 62.69 109 TYR A N 1
ATOM 900 C CA . TYR A 1 109 ? 11.283 12.542 24.375 1.00 62.69 109 TYR A CA 1
ATOM 901 C C . TYR A 1 109 ? 11.151 12.820 25.892 1.00 62.69 109 TYR A C 1
ATOM 903 O O . TYR A 1 109 ? 10.850 11.897 26.662 1.00 62.69 109 TYR A O 1
ATOM 911 N N . PRO A 1 110 ? 11.369 14.066 26.359 1.00 69.12 110 PRO A N 1
ATOM 912 C CA . PRO A 1 110 ? 11.222 14.437 27.769 1.00 69.12 110 PRO A CA 1
ATOM 913 C C . PRO A 1 110 ? 9.780 14.271 28.259 1.00 69.12 110 PRO A C 1
ATOM 915 O O . PRO A 1 110 ? 8.857 14.745 27.612 1.00 69.12 110 PRO A O 1
ATOM 918 N N . SER A 1 111 ? 9.562 13.651 29.422 1.00 69.19 111 SER A N 1
ATOM 919 C CA . SER A 1 111 ? 8.214 13.418 29.973 1.00 69.19 111 SER A CA 1
ATOM 920 C C . SER A 1 111 ? 7.355 14.693 30.012 1.00 69.19 111 SER A C 1
ATOM 922 O O . SER A 1 111 ? 7.727 15.661 30.672 1.00 69.19 111 SER A O 1
ATOM 924 N N . GLY A 1 112 ? 6.176 14.667 29.377 1.00 73.06 112 GLY A N 1
ATOM 925 C CA . GLY A 1 112 ? 5.225 15.788 29.363 1.00 73.06 112 GLY A CA 1
ATOM 926 C C . GLY A 1 112 ? 5.328 16.713 28.146 1.00 73.06 112 GLY A C 1
ATOM 927 O O . GLY A 1 112 ? 4.612 17.713 28.087 1.00 73.06 112 GLY A O 1
ATOM 928 N N . TRP A 1 113 ? 6.177 16.388 27.169 1.00 78.00 113 TRP A N 1
ATOM 929 C CA . TRP A 1 113 ? 6.246 17.088 25.884 1.00 78.00 113 TRP A CA 1
ATOM 930 C C . TRP A 1 113 ? 4.923 17.029 25.099 1.00 78.00 113 TRP A C 1
ATOM 932 O O . TRP A 1 113 ? 4.568 18.001 24.432 1.00 78.00 113 TRP A O 1
ATOM 942 N N . GLU A 1 114 ? 4.162 15.934 25.225 1.00 80.62 114 GLU A N 1
ATOM 943 C CA . GLU A 1 114 ? 2.900 15.731 24.502 1.00 80.62 114 GLU A CA 1
ATOM 944 C C . GLU A 1 114 ? 1.825 16.733 24.947 1.00 80.62 114 GLU A C 1
ATOM 946 O O . GLU A 1 114 ? 1.118 17.315 24.125 1.00 80.62 114 GLU A O 1
ATOM 951 N N . ASP A 1 115 ? 1.740 16.990 26.257 1.00 82.69 115 ASP A N 1
ATOM 952 C CA . ASP A 1 115 ? 0.810 17.969 26.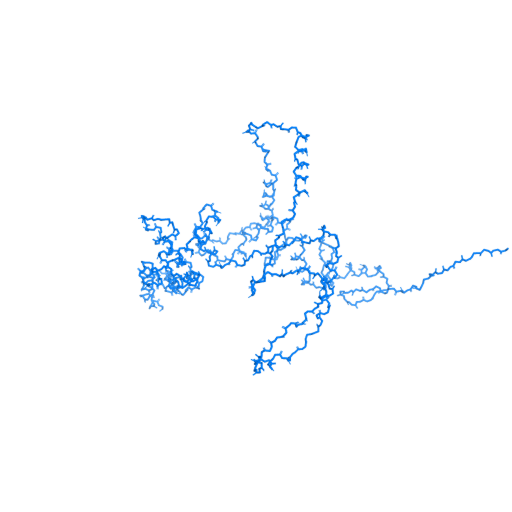827 1.00 82.69 115 ASP A CA 1
ATOM 953 C C . ASP A 1 115 ? 1.172 19.403 26.400 1.00 82.69 115 ASP A C 1
ATOM 955 O O . ASP A 1 115 ? 0.280 20.222 26.175 1.00 82.69 115 ASP A O 1
ATOM 959 N N . ALA A 1 116 ? 2.468 19.715 26.268 1.00 81.44 116 ALA A N 1
ATOM 960 C CA . ALA A 1 116 ? 2.935 21.031 25.834 1.00 81.44 116 ALA A CA 1
ATOM 961 C C . ALA A 1 116 ? 2.615 21.295 24.354 1.00 81.44 116 ALA A C 1
ATOM 963 O O . ALA A 1 116 ? 2.105 22.365 24.021 1.00 81.44 116 ALA A O 1
ATOM 964 N N . GLN A 1 117 ? 2.851 20.311 23.479 1.00 81.38 117 GLN A N 1
ATOM 965 C CA . GLN A 1 117 ? 2.498 20.416 22.061 1.00 81.38 117 GLN A CA 1
ATOM 966 C C . GLN A 1 117 ? 0.985 20.462 21.843 1.00 81.38 117 GLN A C 1
ATOM 968 O O . GLN A 1 117 ? 0.510 21.279 21.057 1.00 81.38 117 GLN A O 1
ATOM 973 N N . GLY A 1 118 ? 0.222 19.637 22.565 1.00 80.25 118 GLY A N 1
ATOM 974 C CA . GLY A 1 118 ? -1.238 19.679 22.515 1.00 80.25 118 GLY A CA 1
ATOM 975 C C . GLY A 1 118 ? -1.787 21.046 22.929 1.00 80.25 118 GLY A C 1
ATOM 976 O O . GLY A 1 118 ? -2.641 21.594 22.241 1.00 80.25 118 GLY A O 1
ATOM 977 N N . ALA A 1 119 ? -1.247 21.639 24.000 1.00 80.94 119 ALA A N 1
ATOM 978 C CA . ALA A 1 119 ? -1.647 22.972 24.447 1.00 80.94 119 ALA A CA 1
ATOM 979 C C . ALA A 1 119 ? -1.300 24.075 23.433 1.00 80.94 119 ALA A C 1
ATOM 981 O O . ALA A 1 119 ? -2.067 25.023 23.286 1.00 80.94 119 ALA A O 1
ATOM 982 N N . GLU A 1 120 ? -0.172 23.972 22.728 1.00 79.50 120 GLU A N 1
ATOM 983 C CA . GLU A 1 120 ? 0.196 24.932 21.681 1.00 79.50 120 GLU A CA 1
ATOM 984 C C . GLU A 1 120 ? -0.694 24.792 20.437 1.00 79.50 120 GLU A C 1
ATOM 986 O O . GLU A 1 120 ? -1.150 25.797 19.897 1.00 79.50 120 GLU A O 1
ATOM 991 N N . GLN A 1 121 ? -1.032 23.562 20.031 1.00 75.19 121 GLN A N 1
ATOM 992 C CA . GLN A 1 121 ? -2.020 23.325 18.972 1.00 75.19 121 GLN A CA 1
ATOM 993 C C . GLN A 1 121 ? -3.386 23.917 19.336 1.00 75.19 121 GLN A C 1
ATOM 995 O O . GLN A 1 121 ? -4.005 24.581 18.506 1.00 75.19 121 GLN A O 1
ATOM 1000 N N . ASP A 1 122 ? -3.825 23.738 20.584 1.00 75.81 122 ASP A N 1
ATOM 1001 C CA . ASP A 1 122 ? -5.071 24.324 21.078 1.00 75.81 122 ASP A CA 1
ATOM 1002 C C . ASP A 1 122 ? -5.004 25.864 21.078 1.00 75.81 122 ASP A C 1
ATOM 1004 O O . ASP A 1 122 ? -5.985 26.524 20.738 1.00 75.81 122 ASP A O 1
ATOM 1008 N N . ARG A 1 123 ? -3.858 26.475 21.413 1.00 75.25 123 ARG A N 1
ATOM 1009 C CA . ARG A 1 123 ? -3.678 27.939 21.327 1.00 75.25 123 ARG A CA 1
ATOM 1010 C C . ARG A 1 123 ? -3.742 28.445 19.893 1.00 75.25 123 ARG A C 1
ATOM 1012 O O . ARG A 1 123 ? -4.402 29.449 19.657 1.00 75.25 123 ARG A O 1
ATOM 1019 N N . LEU A 1 124 ? -3.082 27.767 18.957 1.00 72.06 124 LEU A N 1
ATOM 1020 C CA . LEU A 1 124 ? -3.072 28.142 17.542 1.00 72.06 124 LEU A CA 1
ATOM 1021 C C . LEU A 1 124 ? -4.460 27.999 16.910 1.00 72.06 124 LEU A C 1
ATOM 1023 O O . LEU A 1 124 ? -4.890 28.899 16.197 1.00 72.06 124 LEU A O 1
ATOM 1027 N N . ALA A 1 125 ? -5.198 26.936 17.244 1.00 67.12 125 ALA A N 1
ATOM 1028 C CA . ALA A 1 125 ? -6.586 26.760 16.816 1.00 67.12 125 ALA A CA 1
ATOM 1029 C C . ALA A 1 125 ? -7.521 27.855 17.364 1.00 67.12 125 ALA A C 1
ATOM 1031 O O . ALA A 1 125 ? -8.509 28.207 16.728 1.00 67.12 125 ALA A O 1
ATOM 1032 N N . ASN A 1 126 ? -7.200 28.422 18.531 1.00 66.56 126 ASN A N 1
ATOM 1033 C CA . ASN A 1 126 ? -7.936 29.542 19.123 1.00 66.56 126 ASN A CA 1
ATOM 1034 C C . ASN A 1 126 ? -7.418 30.928 18.679 1.00 66.56 126 ASN A C 1
ATOM 1036 O O . ASN A 1 126 ? -7.976 31.938 19.107 1.00 66.56 126 ASN A O 1
ATOM 1040 N N . LYS A 1 127 ? -6.365 30.994 17.851 1.00 63.72 127 LYS A N 1
ATOM 1041 C CA . LYS A 1 127 ? -5.737 32.233 17.358 1.00 63.72 127 LYS A CA 1
ATOM 1042 C C . LYS A 1 127 ? -6.078 32.524 15.890 1.00 63.72 127 LYS A C 1
ATOM 1044 O O . LYS A 1 127 ? -5.339 33.247 15.236 1.00 63.72 127 LYS A O 1
ATOM 1049 N N . GLU A 1 128 ? -7.165 31.976 15.344 1.00 50.25 128 GLU A N 1
ATOM 1050 C CA . GLU A 1 128 ? -7.614 32.404 14.014 1.00 50.25 128 GLU A CA 1
ATOM 1051 C C . GLU A 1 128 ? -7.958 33.906 14.038 1.00 50.25 128 GLU A C 1
ATOM 1053 O O . GLU A 1 128 ? -8.888 34.351 14.714 1.00 50.25 128 GLU A O 1
ATOM 1058 N N . ASP A 1 129 ? -7.128 34.678 13.333 1.00 45.81 129 ASP A N 1
ATOM 1059 C CA . ASP A 1 129 ? -7.196 36.126 13.170 1.00 45.81 129 ASP A CA 1
ATOM 1060 C C . ASP A 1 129 ? -8.486 36.564 12.438 1.00 45.81 129 ASP A C 1
ATOM 1062 O O . ASP A 1 129 ? -9.045 35.807 11.636 1.00 45.81 129 ASP A O 1
ATOM 1066 N N . PRO A 1 130 ? -8.983 37.794 12.688 1.00 46.12 130 PRO A N 1
ATOM 1067 C CA . PRO A 1 130 ? -10.214 38.306 12.094 1.00 46.12 130 PRO A CA 1
ATOM 1068 C C . PRO A 1 130 ? -10.167 38.269 10.564 1.00 46.12 130 PRO A C 1
ATOM 1070 O O . PRO A 1 130 ? -9.202 38.709 9.941 1.00 46.12 130 PRO A O 1
ATOM 1073 N N . ILE A 1 131 ? -11.256 37.772 9.974 1.00 41.09 131 ILE A N 1
ATOM 1074 C CA . ILE A 1 131 ? -11.501 37.724 8.529 1.00 41.09 131 ILE A CA 1
ATOM 1075 C C . ILE A 1 131 ? -11.140 39.079 7.904 1.00 41.09 131 ILE A C 1
ATOM 1077 O O . ILE A 1 131 ? -11.810 40.083 8.143 1.00 41.09 131 ILE A O 1
ATOM 1081 N N . SER A 1 132 ? -10.083 39.090 7.091 1.00 38.06 132 SER A N 1
ATOM 1082 C CA . SER A 1 132 ? -9.718 40.213 6.229 1.00 38.06 132 SER A CA 1
ATOM 1083 C C . SER A 1 132 ? -10.817 40.404 5.182 1.00 38.06 132 SER A C 1
ATOM 1085 O O . SER A 1 132 ? -10.889 39.672 4.196 1.00 38.06 132 SER A O 1
ATOM 1087 N N . THR A 1 133 ? -11.724 41.350 5.421 1.00 40.47 133 THR A N 1
ATOM 1088 C CA . THR A 1 133 ? -12.741 41.763 4.450 1.00 40.47 133 THR A CA 1
ATOM 1089 C C . THR A 1 133 ? -12.174 42.870 3.571 1.00 40.47 133 THR A C 1
ATOM 1091 O O . THR A 1 133 ? -12.372 44.049 3.852 1.00 40.47 133 THR A O 1
ATOM 1094 N N . ASN A 1 134 ? -11.486 42.494 2.499 1.00 43.44 134 ASN A N 1
ATOM 1095 C CA . ASN A 1 134 ? -11.306 43.361 1.340 1.00 43.44 134 ASN A CA 1
ATOM 1096 C C . ASN A 1 134 ? -11.918 42.660 0.132 1.00 43.44 134 ASN A C 1
ATOM 1098 O O . ASN A 1 134 ? -11.199 42.093 -0.674 1.00 43.44 134 ASN A O 1
ATOM 1102 N N . ASP A 1 135 ? -13.246 42.703 0.053 1.00 36.56 135 ASP A N 1
ATOM 1103 C CA . ASP A 1 135 ? -13.997 42.598 -1.194 1.00 36.56 135 ASP A CA 1
ATOM 1104 C C . ASP A 1 135 ? -15.267 43.438 -1.035 1.00 36.56 135 ASP A C 1
ATOM 1106 O O . ASP A 1 135 ? -16.086 43.239 -0.135 1.00 36.56 135 ASP A O 1
ATOM 1110 N N . SER A 1 136 ? -15.370 44.456 -1.880 1.00 53.16 136 SER A N 1
ATOM 1111 C CA . SER A 1 136 ? -16.456 45.422 -1.936 1.00 53.16 136 SER A CA 1
ATOM 1112 C C . SER A 1 136 ? -17.747 44.749 -2.409 1.00 53.16 136 SER A C 1
ATOM 1114 O O . SER A 1 136 ? -18.059 44.764 -3.597 1.00 53.16 136 SER A O 1
ATOM 1116 N N . GLU A 1 137 ? -18.525 44.189 -1.485 1.00 42.19 137 GLU A N 1
ATOM 1117 C CA . GLU A 1 137 ? -19.921 43.813 -1.724 1.00 42.19 137 GLU A CA 1
ATOM 1118 C C . GLU A 1 137 ? -20.867 44.680 -0.875 1.00 42.19 137 GLU A C 1
ATOM 1120 O O . GLU A 1 137 ? -20.593 44.945 0.299 1.00 42.19 137 GLU A O 1
ATOM 1125 N N . PRO A 1 138 ? -21.993 45.154 -1.441 1.00 46.94 138 PRO A N 1
ATOM 1126 C CA . PRO A 1 138 ? -22.895 46.057 -0.745 1.00 46.94 138 PRO A CA 1
ATOM 1127 C C . PRO A 1 138 ? -23.575 45.319 0.411 1.00 46.94 138 PRO A C 1
ATOM 1129 O O . PRO A 1 138 ? -24.335 44.364 0.220 1.00 46.94 138 PRO A O 1
ATOM 1132 N N . THR A 1 139 ? -23.302 45.773 1.632 1.00 54.12 139 THR A N 1
ATOM 1133 C CA . THR A 1 139 ? -23.837 45.194 2.862 1.00 54.12 139 THR A CA 1
ATOM 1134 C C . THR A 1 139 ? -25.338 45.465 2.953 1.00 54.12 139 THR A C 1
ATOM 1136 O O . THR A 1 139 ? -25.800 46.536 3.338 1.00 54.12 139 THR A O 1
ATOM 1139 N N . MET A 1 140 ? -26.137 44.470 2.569 1.00 59.66 140 MET A N 1
ATOM 1140 C CA . MET A 1 140 ? -27.582 44.512 2.778 1.00 59.66 140 MET A CA 1
ATOM 1141 C C . MET A 1 140 ? -27.890 44.577 4.272 1.00 59.66 140 MET A C 1
ATOM 1143 O O . MET A 1 140 ? -27.279 43.871 5.080 1.00 59.66 140 MET A O 1
ATOM 1147 N N . SER A 1 141 ? -28.861 45.410 4.645 1.00 73.56 141 SER A N 1
ATOM 1148 C CA . SER A 1 141 ? -29.204 45.629 6.044 1.00 73.56 141 SER A CA 1
ATOM 1149 C C . SER A 1 141 ? -29.646 44.320 6.708 1.00 73.56 141 SER A C 1
ATOM 1151 O O . SER A 1 141 ? -30.221 43.418 6.091 1.00 73.56 141 SER A O 1
ATOM 1153 N N . ARG A 1 142 ? -29.433 44.212 8.021 1.00 57.16 142 ARG A N 1
ATOM 1154 C CA . ARG A 1 142 ? -29.839 43.047 8.828 1.00 57.16 142 ARG A CA 1
ATOM 1155 C C . ARG A 1 142 ? -31.342 42.737 8.713 1.00 57.16 142 ARG A C 1
ATOM 1157 O O . ARG A 1 142 ? -31.759 41.585 8.856 1.00 57.16 142 ARG A O 1
ATOM 1164 N N . VAL A 1 143 ? -32.151 43.745 8.384 1.00 70.94 143 VAL A N 1
ATOM 1165 C CA . VAL A 1 143 ? -33.582 43.597 8.095 1.00 70.94 143 VAL A CA 1
ATOM 1166 C C . VAL A 1 143 ? -33.800 42.893 6.751 1.00 70.94 143 VAL A C 1
ATOM 1168 O O . VAL A 1 143 ? -34.636 42.003 6.657 1.00 70.94 143 VAL A O 1
ATOM 1171 N N . GLU A 1 144 ? -33.016 43.192 5.719 1.00 73.19 144 GLU A N 1
ATOM 1172 C CA . GLU A 1 144 ? -33.132 42.544 4.405 1.00 73.19 144 GLU A CA 1
ATOM 1173 C C . GLU A 1 144 ? -32.625 41.105 4.406 1.00 73.19 144 GLU A C 1
ATOM 1175 O O . GLU A 1 144 ? -33.233 40.238 3.774 1.00 73.19 144 GLU A O 1
ATOM 1180 N N . VAL A 1 145 ? -31.569 40.815 5.169 1.00 71.62 145 VAL A N 1
ATOM 1181 C CA . VAL A 1 145 ? -31.071 39.443 5.344 1.00 71.62 145 VAL A CA 1
ATOM 1182 C C . VAL A 1 145 ? -32.118 38.581 6.052 1.00 71.62 145 VAL A C 1
ATOM 1184 O O . VAL A 1 145 ? -32.440 37.484 5.590 1.00 71.62 145 VAL A O 1
ATOM 1187 N N . THR A 1 146 ? -32.728 39.090 7.125 1.00 71.31 146 THR A N 1
ATOM 1188 C CA . THR A 1 146 ? -33.788 38.361 7.842 1.00 71.31 146 THR A CA 1
ATOM 1189 C C . THR A 1 146 ? -35.043 38.191 6.982 1.00 71.31 146 THR A C 1
ATOM 1191 O O . THR A 1 146 ? -35.631 37.106 6.975 1.00 71.31 146 THR A O 1
ATOM 1194 N N . LYS A 1 147 ? -35.397 39.188 6.160 1.00 79.50 147 LYS A N 1
ATOM 1195 C CA . LYS A 1 147 ? -36.502 39.100 5.189 1.00 79.50 147 LYS A CA 1
ATOM 1196 C C . LYS A 1 147 ? -36.236 38.061 4.096 1.00 79.50 147 LYS A C 1
ATOM 1198 O O . LYS A 1 147 ? -37.129 37.276 3.779 1.00 79.50 147 LYS A O 1
ATOM 1203 N N . LYS A 1 148 ? -35.009 37.987 3.563 1.00 76.25 148 LYS A N 1
ATOM 1204 C CA . LYS A 1 148 ? -34.603 36.964 2.580 1.00 76.25 148 LYS A CA 1
ATOM 1205 C C . LYS A 1 148 ? -34.635 35.557 3.175 1.00 76.25 148 LYS A C 1
ATOM 1207 O O . LYS A 1 148 ? -35.150 34.644 2.533 1.00 76.25 148 LYS A O 1
ATOM 1212 N N . ILE A 1 149 ? -34.162 35.376 4.409 1.00 74.19 149 ILE A N 1
ATOM 1213 C CA . ILE A 1 149 ? -34.201 34.077 5.100 1.00 74.19 149 ILE A CA 1
ATOM 1214 C C . ILE A 1 149 ? -35.649 33.637 5.354 1.00 74.19 149 ILE A C 1
ATOM 1216 O O . ILE A 1 149 ? -35.988 32.470 5.137 1.00 74.19 149 ILE A O 1
ATOM 1220 N N . LEU A 1 150 ? -36.522 34.562 5.765 1.00 75.81 150 LEU A N 1
ATOM 1221 C CA . LEU A 1 150 ? -37.936 34.265 5.990 1.00 75.81 150 LEU A CA 1
ATOM 1222 C C . LEU A 1 150 ? -38.650 33.902 4.677 1.00 75.81 150 LEU A C 1
ATOM 1224 O O . LEU A 1 150 ? -39.365 32.900 4.629 1.00 75.81 150 LEU A O 1
ATOM 1228 N N . ALA A 1 151 ? -38.374 34.631 3.591 1.00 75.44 151 ALA A N 1
ATOM 1229 C CA . ALA A 1 151 ? -38.895 34.328 2.258 1.00 75.44 151 ALA A CA 1
ATOM 1230 C C . ALA A 1 151 ? -38.394 32.970 1.726 1.00 75.44 151 ALA A C 1
ATOM 1232 O O . ALA A 1 151 ? -39.152 32.221 1.110 1.00 75.44 151 ALA A O 1
ATOM 1233 N N . MET A 1 152 ? -37.137 32.603 2.004 1.00 69.69 152 MET A N 1
ATOM 1234 C CA . MET A 1 152 ? -36.567 31.301 1.637 1.00 69.69 152 MET A CA 1
ATOM 1235 C C . MET A 1 152 ? -37.259 30.153 2.391 1.00 69.69 152 MET A C 1
ATOM 1237 O O . MET A 1 152 ? -37.603 29.135 1.789 1.00 69.69 152 MET A O 1
ATOM 1241 N N . LYS A 1 153 ? -37.534 30.327 3.693 1.00 72.81 153 LYS A N 1
ATOM 1242 C CA . LYS A 1 153 ? -38.269 29.342 4.506 1.00 72.81 153 LYS A CA 1
ATOM 1243 C C . LYS A 1 153 ? -39.719 29.177 4.047 1.00 72.81 153 LYS A C 1
ATOM 1245 O O . LYS A 1 153 ? -40.190 28.048 3.941 1.00 72.81 153 LYS A O 1
ATOM 1250 N N . GLN A 1 154 ? -40.399 30.270 3.702 1.00 68.88 154 GLN A N 1
ATOM 1251 C CA . GLN A 1 154 ? -41.762 30.227 3.159 1.00 68.88 154 GLN A CA 1
ATOM 1252 C C . GLN A 1 154 ? -41.817 29.527 1.787 1.00 68.88 154 GLN A C 1
ATOM 1254 O O . GLN A 1 154 ? -42.721 28.733 1.535 1.00 68.88 154 GLN A O 1
ATOM 1259 N N . ARG A 1 155 ? -40.804 29.720 0.928 1.00 64.31 155 ARG A N 1
ATOM 1260 C CA . ARG A 1 155 ? -40.671 28.998 -0.355 1.00 64.31 155 ARG A CA 1
ATOM 1261 C C . ARG A 1 155 ? -40.414 27.499 -0.184 1.00 64.31 155 ARG A C 1
ATOM 1263 O O . ARG A 1 155 ? -40.884 26.707 -0.996 1.00 64.31 155 ARG A O 1
ATOM 1270 N N . MET A 1 156 ? -39.680 27.102 0.854 1.00 61.69 156 MET A N 1
ATOM 1271 C CA . MET A 1 156 ? -39.465 25.687 1.179 1.00 61.69 156 MET A CA 1
ATOM 1272 C C . MET A 1 156 ? -40.727 25.033 1.760 1.00 61.69 156 MET A C 1
ATOM 1274 O O . MET A 1 156 ? -40.984 23.870 1.466 1.00 61.69 156 MET A O 1
ATOM 1278 N N . ALA A 1 157 ? -41.532 25.775 2.529 1.00 62.69 157 ALA A N 1
ATOM 1279 C CA . ALA A 1 157 ? -42.786 25.283 3.105 1.00 62.69 157 ALA A CA 1
ATOM 1280 C C . ALA A 1 157 ? -43.893 25.057 2.055 1.00 62.69 157 ALA A C 1
ATOM 1282 O O . ALA A 1 157 ? -44.688 24.136 2.203 1.00 62.69 157 ALA A O 1
ATOM 1283 N N . ASN A 1 158 ? -43.905 25.842 0.970 1.00 58.97 158 ASN A N 1
ATOM 1284 C CA . ASN A 1 158 ? -44.915 25.753 -0.095 1.00 58.97 158 ASN A CA 1
ATOM 1285 C C . ASN A 1 158 ? -44.509 24.875 -1.294 1.00 58.97 158 ASN A C 1
ATOM 1287 O O . ASN A 1 158 ? -45.189 24.878 -2.320 1.00 58.97 158 ASN A O 1
ATOM 1291 N N . LYS A 1 159 ? -43.408 24.116 -1.208 1.00 58.31 159 LYS A N 1
ATOM 1292 C CA . LYS A 1 159 ? -43.021 23.188 -2.281 1.00 58.31 159 LYS A CA 1
ATOM 1293 C C . LYS A 1 159 ? -43.881 21.916 -2.201 1.00 58.31 159 LYS A C 1
ATOM 1295 O O . LYS A 1 159 ? -43.813 21.225 -1.184 1.00 58.31 159 LYS A O 1
ATOM 1300 N N . PRO A 1 160 ? -44.652 21.554 -3.245 1.00 53.06 160 PRO A N 1
ATOM 1301 C CA . PRO A 1 160 ? -45.424 20.317 -3.227 1.00 53.06 160 PRO A CA 1
ATOM 1302 C C . PRO A 1 160 ? -44.472 19.118 -3.156 1.00 53.06 160 PRO A C 1
ATOM 1304 O O . PRO A 1 160 ? -43.478 19.050 -3.886 1.00 53.06 160 PRO A O 1
ATOM 1307 N N . ALA A 1 161 ? -44.761 18.179 -2.253 1.00 52.66 161 ALA A N 1
ATOM 1308 C CA . ALA A 1 161 ? -43.955 16.980 -2.063 1.00 52.66 161 ALA A CA 1
ATOM 1309 C C . ALA A 1 161 ? -43.856 16.196 -3.384 1.00 52.66 161 ALA A C 1
ATOM 1311 O O . ALA A 1 161 ? -44.861 15.712 -3.909 1.00 52.66 161 ALA A O 1
ATOM 1312 N N . LYS A 1 162 ? -42.638 16.060 -3.928 1.00 46.50 162 LYS A N 1
ATOM 1313 C CA . LYS A 1 162 ? -42.374 15.163 -5.061 1.00 46.50 162 LYS A CA 1
ATOM 1314 C C . LYS A 1 162 ? -42.711 13.736 -4.624 1.00 46.50 162 LYS A C 1
ATOM 1316 O O . LYS A 1 162 ? -42.006 13.164 -3.796 1.00 46.50 162 LYS A O 1
ATOM 1321 N N . LYS A 1 163 ? -43.785 13.168 -5.178 1.00 40.66 163 LYS A N 1
ATOM 1322 C CA . LYS A 1 163 ? -44.118 11.748 -5.024 1.00 40.66 163 LYS A CA 1
ATOM 1323 C C . LYS A 1 163 ? -43.036 10.930 -5.734 1.00 40.66 163 LYS A C 1
ATOM 1325 O O . LYS A 1 163 ? -43.004 10.886 -6.959 1.00 40.66 163 LYS A O 1
ATOM 1330 N N . PHE A 1 164 ? -42.129 10.326 -4.974 1.00 40.53 164 PHE A N 1
ATOM 1331 C CA . PHE A 1 164 ? -41.218 9.316 -5.503 1.00 40.53 164 PHE A CA 1
ATOM 1332 C C . PHE A 1 164 ? -41.982 7.997 -5.627 1.00 40.53 164 PHE A C 1
ATOM 1334 O O . PHE A 1 164 ? -42.444 7.454 -4.626 1.00 40.53 164 PHE A O 1
ATOM 1341 N N . ALA A 1 165 ? -42.133 7.490 -6.850 1.00 45.84 165 ALA A N 1
ATOM 1342 C CA . ALA A 1 165 ? -42.571 6.120 -7.074 1.00 45.84 165 ALA A CA 1
ATOM 1343 C C . ALA A 1 165 ? -41.371 5.195 -6.827 1.00 45.84 165 ALA A C 1
ATOM 1345 O O . ALA A 1 165 ? -40.376 5.275 -7.543 1.00 45.84 165 ALA A O 1
ATOM 1346 N N . GLN A 1 166 ? -41.438 4.358 -5.794 1.00 50.34 166 GLN A N 1
ATOM 1347 C CA . GLN A 1 166 ? -40.458 3.298 -5.555 1.00 50.34 166 GLN A CA 1
ATOM 1348 C C . GLN A 1 166 ? -41.018 1.981 -6.109 1.00 50.34 166 GLN A C 1
ATOM 1350 O O . GLN A 1 166 ? -42.140 1.597 -5.776 1.00 50.34 166 GLN A O 1
ATOM 1355 N N . SER A 1 167 ? -40.255 1.312 -6.976 1.00 49.25 167 SER A N 1
ATOM 1356 C CA . SER A 1 167 ? -40.537 -0.040 -7.471 1.00 49.25 167 SER A CA 1
ATOM 1357 C C . SER A 1 167 ? -39.742 -1.082 -6.676 1.00 49.25 167 SER A C 1
ATOM 1359 O O . SER A 1 167 ? -38.672 -0.794 -6.137 1.00 49.25 167 SER A O 1
ATOM 1361 N N . CYS A 1 168 ? -40.286 -2.298 -6.573 1.00 41.16 168 CYS A N 1
ATOM 1362 C CA . CYS A 1 168 ? -39.642 -3.413 -5.877 1.00 41.16 168 CYS A CA 1
ATOM 1363 C C . CYS A 1 168 ? -38.389 -3.878 -6.651 1.00 41.16 168 CYS A C 1
ATOM 1365 O O . CYS A 1 168 ? -38.506 -4.166 -7.845 1.00 41.16 168 CYS A O 1
ATOM 1367 N N . PRO A 1 169 ? -37.214 -4.017 -6.007 1.00 45.84 169 PRO A N 1
ATOM 1368 C CA . PRO A 1 169 ? -35.965 -4.366 -6.690 1.00 45.84 169 PRO A CA 1
ATOM 1369 C C . PRO A 1 169 ? -35.890 -5.821 -7.180 1.00 45.84 169 PRO A C 1
ATOM 1371 O O . PRO A 1 169 ? -34.925 -6.172 -7.848 1.00 45.84 169 PRO A O 1
ATOM 1374 N N . VAL A 1 170 ? -36.882 -6.666 -6.875 1.00 44.09 170 VAL A N 1
ATOM 1375 C CA . VAL A 1 170 ? -36.894 -8.079 -7.299 1.00 44.09 170 VAL A CA 1
ATOM 1376 C C . VAL A 1 170 ? -37.754 -8.308 -8.548 1.00 44.09 170 VAL A C 1
ATOM 1378 O O . VAL A 1 170 ? -37.386 -9.109 -9.397 1.00 44.09 170 VAL A O 1
ATOM 1381 N N . CYS A 1 171 ? -38.871 -7.593 -8.710 1.00 50.78 171 CYS A N 1
ATOM 1382 C CA . CYS A 1 171 ? -39.804 -7.804 -9.830 1.00 50.78 171 CYS A CA 1
ATOM 1383 C C . CYS A 1 171 ? -40.083 -6.554 -10.686 1.00 50.78 171 CYS A C 1
ATOM 1385 O O . CYS A 1 171 ? -40.824 -6.643 -11.659 1.00 50.78 171 CYS A O 1
ATOM 1387 N N . LEU A 1 172 ? -39.489 -5.397 -10.359 1.00 53.78 172 LEU A N 1
ATOM 1388 C CA . LEU A 1 172 ? -39.516 -4.132 -11.119 1.00 53.78 172 LEU A CA 1
ATOM 1389 C C . LEU A 1 172 ? -40.897 -3.532 -11.472 1.00 53.78 172 LEU A C 1
ATOM 1391 O O . LEU A 1 172 ? -40.946 -2.445 -12.045 1.00 53.78 172 LEU A O 1
ATOM 1395 N N . SER A 1 173 ? -42.024 -4.135 -11.087 1.00 45.53 173 SER A N 1
ATOM 1396 C CA . SER A 1 173 ? -43.353 -3.535 -11.274 1.00 45.53 173 SER A CA 1
ATOM 1397 C C . SER A 1 173 ? -43.691 -2.507 -10.188 1.00 45.53 173 SER A C 1
ATOM 1399 O O . SER A 1 173 ? -43.323 -2.670 -9.020 1.00 45.53 173 SER A O 1
ATOM 1401 N N . THR A 1 174 ? -44.440 -1.464 -10.551 1.00 46.47 174 THR A N 1
ATOM 1402 C CA . THR A 1 174 ? -44.946 -0.457 -9.608 1.00 46.47 174 THR A CA 1
ATOM 1403 C C . THR A 1 174 ? -46.209 -0.952 -8.882 1.00 46.47 174 THR A C 1
ATOM 1405 O O . THR A 1 174 ? -47.081 -1.563 -9.507 1.00 46.47 174 THR A O 1
ATOM 1408 N N . PRO A 1 175 ? -46.346 -0.716 -7.562 1.00 47.16 175 PRO A N 1
ATOM 1409 C CA . PRO A 1 175 ? -47.523 -1.149 -6.810 1.00 47.16 175 PRO A CA 1
ATOM 1410 C C . PRO A 1 175 ? -48.762 -0.331 -7.207 1.00 47.16 175 PRO A C 1
ATOM 1412 O O . PRO A 1 175 ? -48.701 0.894 -7.300 1.00 47.16 175 PRO A O 1
ATOM 1415 N N . LYS A 1 176 ? -49.901 -1.005 -7.424 1.00 43.59 176 LYS A N 1
ATOM 1416 C CA . LYS A 1 176 ? -51.147 -0.369 -7.899 1.00 43.59 176 LYS A CA 1
ATOM 1417 C C . LYS A 1 176 ? -51.927 0.423 -6.833 1.00 43.59 176 LYS A C 1
ATOM 1419 O O . LYS A 1 176 ? -52.810 1.181 -7.216 1.00 43.59 176 LYS A O 1
ATOM 1424 N N . SER A 1 177 ? -51.594 0.341 -5.542 1.00 42.84 177 SER A N 1
ATOM 1425 C CA . SER A 1 177 ? -52.041 1.310 -4.521 1.00 42.84 177 SER A CA 1
ATOM 1426 C C . SER A 1 177 ? -51.289 1.138 -3.194 1.00 42.84 177 SER A C 1
ATOM 1428 O O . SER A 1 177 ? -50.728 0.080 -2.914 1.00 42.84 177 SER A O 1
ATOM 1430 N N . MET A 1 178 ? -51.260 2.198 -2.379 1.00 43.34 178 MET A N 1
ATOM 1431 C CA . MET A 1 178 ? -50.678 2.196 -1.034 1.00 43.34 178 MET A CA 1
ATOM 1432 C C . MET A 1 178 ? -51.789 2.199 0.016 1.00 43.34 178 MET A C 1
ATOM 1434 O O . MET A 1 178 ? -52.490 3.199 0.153 1.00 43.34 178 MET A O 1
ATOM 1438 N N . SER A 1 179 ? -51.911 1.129 0.800 1.00 36.62 179 SER A N 1
ATOM 1439 C CA . SER A 1 179 ? -52.664 1.158 2.057 1.00 36.62 179 SER A CA 1
ATOM 1440 C C . SER A 1 179 ? -51.818 0.605 3.194 1.00 36.62 179 SER A C 1
ATOM 1442 O O . SER A 1 179 ? -51.254 -0.484 3.101 1.00 36.62 179 SER A O 1
ATOM 1444 N N . ALA A 1 180 ? -51.746 1.372 4.275 1.00 43.06 180 ALA A N 1
ATOM 1445 C CA . ALA A 1 180 ? -51.121 0.974 5.520 1.00 43.06 180 ALA A CA 1
ATOM 1446 C C . ALA A 1 180 ? -51.988 -0.063 6.250 1.00 43.06 180 ALA A C 1
ATOM 1448 O O . ALA A 1 180 ? -53.132 0.237 6.574 1.00 43.06 180 ALA A O 1
ATOM 1449 N N . ALA A 1 181 ? -51.424 -1.226 6.582 1.00 34.38 181 ALA A N 1
ATOM 1450 C CA . ALA A 1 181 ? -51.847 -2.011 7.742 1.00 34.38 181 ALA A CA 1
ATOM 1451 C C . ALA A 1 181 ? -50.781 -3.042 8.156 1.00 34.38 181 ALA A C 1
ATOM 1453 O O . ALA A 1 181 ? -50.462 -3.973 7.427 1.00 34.38 181 ALA A O 1
ATOM 1454 N N . ARG A 1 182 ? -50.257 -2.847 9.371 1.00 36.72 182 ARG A N 1
ATOM 1455 C CA . ARG A 1 182 ? -50.045 -3.858 10.424 1.00 36.72 182 ARG A CA 1
ATOM 1456 C C . ARG A 1 182 ? -50.483 -5.299 10.065 1.00 36.72 182 ARG A C 1
ATOM 1458 O O . ARG A 1 182 ? -51.597 -5.692 10.381 1.00 36.72 182 ARG A O 1
ATOM 1465 N N . CYS A 1 183 ? -49.580 -6.114 9.527 1.00 30.67 183 CYS A N 1
ATOM 1466 C CA . CYS A 1 183 ? -49.481 -7.539 9.867 1.00 30.67 183 CYS A CA 1
ATOM 1467 C C . CYS A 1 183 ? -48.100 -8.079 9.460 1.00 30.67 183 CYS A C 1
ATOM 1469 O O . CYS A 1 183 ? -47.546 -7.684 8.436 1.00 30.67 183 CYS A O 1
ATOM 1471 N N . GLY A 1 184 ? -47.517 -8.933 10.307 1.00 35.56 184 GLY A N 1
ATOM 1472 C CA . GLY A 1 184 ? -46.371 -9.757 9.931 1.00 35.56 184 GLY A CA 1
ATOM 1473 C C . GLY A 1 184 ? -46.765 -10.660 8.763 1.00 35.56 184 GLY A C 1
ATOM 1474 O O . GLY A 1 184 ? -47.893 -11.143 8.716 1.00 35.56 184 GLY A O 1
ATOM 1475 N N . HIS A 1 185 ? -45.857 -10.816 7.802 1.00 30.50 185 HIS A N 1
ATOM 1476 C CA . HIS A 1 185 ? -46.071 -11.580 6.575 1.00 30.50 185 HIS A CA 1
ATOM 1477 C C . HIS A 1 185 ? -46.699 -12.958 6.844 1.00 30.50 185 HIS A C 1
ATOM 1479 O O . HIS A 1 185 ? -46.265 -13.644 7.763 1.00 30.50 185 HIS A O 1
ATOM 1485 N N . LEU A 1 186 ? -47.620 -13.401 5.980 1.00 35.94 186 LEU A N 1
ATOM 1486 C CA . LEU A 1 186 ? -47.333 -14.488 5.036 1.00 35.94 186 LEU A CA 1
ATOM 1487 C C . LEU A 1 186 ? -48.457 -14.676 3.987 1.00 35.94 186 LEU A C 1
ATOM 1489 O O . LEU A 1 186 ? -49.637 -14.538 4.288 1.00 35.94 186 LEU A O 1
ATOM 1493 N N . PHE A 1 187 ? -48.011 -15.088 2.794 1.00 28.56 187 PHE A N 1
ATOM 1494 C CA . PHE A 1 187 ? -48.719 -15.656 1.634 1.00 28.56 187 PHE A CA 1
ATOM 1495 C C . PHE A 1 187 ? -49.287 -14.721 0.550 1.00 28.56 187 PHE A C 1
ATOM 1497 O O . PHE A 1 187 ? -50.362 -14.147 0.665 1.00 28.56 187 PHE A O 1
ATOM 1504 N N . CYS A 1 188 ? -48.643 -14.778 -0.621 1.00 24.31 188 CYS A N 1
ATOM 1505 C CA . CYS A 1 188 ? -49.316 -15.402 -1.757 1.00 24.31 188 CYS A CA 1
ATOM 1506 C C . CYS A 1 188 ? -48.425 -16.524 -2.308 1.00 24.31 188 CYS A C 1
ATOM 1508 O O . CYS A 1 188 ? -47.309 -16.291 -2.767 1.00 24.31 188 CYS A O 1
ATOM 1510 N N . THR A 1 189 ? -48.924 -17.746 -2.171 1.00 33.19 189 THR A N 1
ATOM 1511 C CA . THR A 1 189 ? -48.461 -18.978 -2.802 1.00 33.19 189 THR A CA 1
ATOM 1512 C C . THR A 1 189 ? -49.190 -19.179 -4.127 1.00 33.19 189 THR A C 1
ATOM 1514 O O . THR A 1 189 ? -50.414 -19.120 -4.185 1.00 33.19 189 THR A O 1
ATOM 1517 N N . SER A 1 190 ? -48.446 -19.559 -5.157 1.00 31.30 190 SER A N 1
ATOM 1518 C CA . SER A 1 190 ? -48.876 -20.557 -6.145 1.00 31.30 190 SER A CA 1
ATOM 1519 C C . SER A 1 190 ? -47.628 -21.394 -6.446 1.00 31.30 190 SER A C 1
ATOM 1521 O O . SER A 1 190 ? -46.631 -20.836 -6.892 1.00 31.30 190 SER A O 1
ATOM 1523 N N . LYS A 1 191 ? -47.519 -22.614 -5.893 1.00 29.70 191 LYS A N 1
ATOM 1524 C CA . LYS A 1 191 ? -47.786 -23.886 -6.604 1.00 29.70 191 LYS A CA 1
ATOM 1525 C C . LYS A 1 191 ? -47.018 -23.897 -7.942 1.00 29.70 191 LYS A C 1
ATOM 1527 O O . LYS A 1 191 ? -47.382 -23.141 -8.827 1.00 29.70 191 LYS A O 1
ATOM 1532 N N . ASP A 1 192 ? -45.892 -24.594 -8.105 1.00 28.88 192 ASP A N 1
ATOM 1533 C CA . ASP A 1 192 ? -45.649 -25.993 -7.750 1.00 28.88 192 ASP A CA 1
ATOM 1534 C C . ASP A 1 192 ? -44.158 -26.338 -7.531 1.00 28.88 192 ASP A C 1
ATOM 1536 O O . ASP A 1 192 ? -43.266 -25.762 -8.142 1.00 28.88 192 ASP A O 1
ATOM 1540 N N . ALA A 1 193 ? -43.957 -27.351 -6.680 1.00 29.41 193 ALA A N 1
ATOM 1541 C CA . ALA A 1 193 ? -42.905 -28.371 -6.722 1.00 29.41 193 ALA A CA 1
ATOM 1542 C C . ALA A 1 193 ? -41.416 -27.979 -6.539 1.00 29.41 193 ALA A C 1
ATOM 1544 O O . ALA A 1 193 ? -40.716 -27.631 -7.481 1.00 29.41 193 ALA A O 1
ATOM 1545 N N . GLN A 1 194 ? -40.928 -28.252 -5.317 1.00 32.88 194 GLN A N 1
ATOM 1546 C CA . GLN A 1 194 ? -39.718 -29.031 -4.957 1.00 32.88 194 GLN A CA 1
ATOM 1547 C C . GLN A 1 194 ? -38.905 -28.381 -3.827 1.00 32.88 194 GLN A C 1
ATOM 1549 O O . GLN A 1 194 ? -37.835 -27.813 -4.013 1.00 32.88 194 GLN A O 1
ATOM 1554 N N . SER A 1 195 ? -39.420 -28.534 -2.608 1.00 35.75 195 SER A N 1
ATOM 1555 C CA . SER A 1 195 ? -38.605 -28.646 -1.404 1.00 35.75 195 SER A CA 1
ATOM 1556 C C . SER A 1 195 ? -38.532 -30.123 -1.027 1.00 35.75 195 SER A C 1
ATOM 1558 O O . SER A 1 195 ? -39.571 -30.759 -0.855 1.00 35.75 195 SER A O 1
ATOM 1560 N N . LYS A 1 196 ? -37.317 -30.664 -0.923 1.00 36.84 196 LYS A N 1
ATOM 1561 C CA . LYS A 1 196 ? -36.932 -31.793 -0.057 1.00 36.84 196 LYS A CA 1
ATOM 1562 C C . LYS A 1 196 ? -35.457 -32.090 -0.316 1.00 36.84 196 LYS A C 1
ATOM 1564 O O . LYS A 1 196 ? -35.167 -32.938 -1.138 1.00 36.84 196 LYS A O 1
ATOM 1569 N N . GLU A 1 197 ? -34.559 -31.345 0.339 1.00 36.12 197 GLU A N 1
ATOM 1570 C CA . GLU A 1 197 ? -33.214 -31.867 0.679 1.00 36.12 197 GLU A CA 1
ATOM 1571 C C . GLU A 1 197 ? -32.349 -30.955 1.569 1.00 36.12 197 GLU A C 1
ATOM 1573 O O . GLU A 1 197 ? -31.389 -31.439 2.149 1.00 36.12 197 GLU A O 1
ATOM 1578 N N . ALA A 1 198 ? -32.660 -29.668 1.768 1.00 31.95 198 ALA A N 1
ATOM 1579 C CA . ALA A 1 198 ? -31.667 -28.755 2.369 1.00 31.95 198 ALA A CA 1
ATOM 1580 C C . ALA A 1 198 ? -31.935 -28.247 3.806 1.00 31.95 198 ALA A C 1
ATOM 1582 O O . ALA A 1 198 ? -31.219 -27.356 4.259 1.00 31.95 198 ALA A O 1
ATOM 1583 N N . LEU A 1 199 ? -32.938 -28.749 4.540 1.00 39.50 199 LEU A N 1
ATOM 1584 C CA . LEU A 1 199 ? -33.350 -28.147 5.829 1.00 39.50 199 LEU A CA 1
ATOM 1585 C C . LEU A 1 199 ? -33.512 -29.127 7.006 1.00 39.50 199 LEU A C 1
ATOM 1587 O O . LEU A 1 199 ? -34.357 -28.909 7.866 1.00 39.50 199 LEU A O 1
ATOM 1591 N N . GLU A 1 200 ? -32.669 -30.158 7.101 1.00 35.94 200 GLU A N 1
ATOM 1592 C CA . GLU A 1 200 ? -32.591 -31.011 8.308 1.00 35.94 200 GLU A CA 1
ATOM 1593 C C . GLU A 1 200 ? -31.293 -30.870 9.127 1.00 35.94 200 GLU A C 1
ATOM 1595 O O . GLU A 1 200 ? -31.167 -31.496 10.171 1.00 35.94 200 GLU A O 1
ATOM 1600 N N . ILE A 1 201 ? -30.335 -30.013 8.743 1.00 35.94 201 ILE A N 1
ATOM 1601 C CA . ILE A 1 201 ? -29.007 -29.989 9.404 1.00 35.94 201 ILE A CA 1
ATOM 1602 C C . ILE A 1 201 ? -28.799 -28.815 10.390 1.00 35.94 201 ILE A C 1
ATOM 1604 O O . ILE A 1 201 ? -27.797 -28.779 11.095 1.00 35.94 201 ILE A O 1
ATOM 1608 N N . LEU A 1 202 ? -29.729 -27.862 10.531 1.00 35.59 202 LEU A N 1
ATOM 1609 C CA . LEU A 1 202 ? -29.470 -26.638 11.324 1.00 35.59 202 LEU A CA 1
ATOM 1610 C C . LEU A 1 202 ? -30.445 -26.348 12.476 1.00 35.59 202 LEU A C 1
ATOM 1612 O O . LEU A 1 202 ? -30.474 -25.227 12.979 1.00 35.59 202 LEU A O 1
ATOM 1616 N N . SER A 1 203 ? -31.207 -27.332 12.957 1.00 34.41 203 SER A N 1
ATOM 1617 C CA . SER A 1 203 ? -32.082 -27.157 14.128 1.00 34.41 203 SER A CA 1
ATOM 1618 C C . SER A 1 203 ? -31.619 -27.973 15.337 1.00 34.41 203 SER A C 1
ATOM 1620 O O . SER A 1 203 ? -32.294 -28.909 15.758 1.00 34.41 203 SER A O 1
ATOM 1622 N N . SER A 1 204 ? -30.484 -27.596 15.931 1.00 33.50 204 SER A N 1
ATOM 1623 C CA . SER A 1 204 ? -30.136 -28.018 17.297 1.00 33.50 204 SER A CA 1
ATOM 1624 C C . SER A 1 204 ? -29.130 -27.074 17.970 1.00 33.50 204 SER A C 1
ATOM 1626 O O . SER A 1 204 ? -27.959 -27.402 18.143 1.00 33.50 204 SER A O 1
ATOM 1628 N N . SER A 1 205 ? -29.604 -25.893 18.377 1.00 30.28 205 SER A N 1
ATOM 1629 C CA . SER A 1 205 ? -29.290 -25.290 19.686 1.00 30.28 205 SER A CA 1
ATOM 1630 C C . SER A 1 205 ? -30.236 -24.114 19.992 1.00 30.28 205 SER A C 1
ATOM 1632 O O . SER A 1 205 ? -30.603 -23.388 19.068 1.00 30.28 205 SER A O 1
ATOM 1634 N N . PRO A 1 206 ? -30.669 -23.929 21.255 1.00 37.38 206 PRO A N 1
ATOM 1635 C CA . PRO A 1 206 ? -31.665 -22.929 21.632 1.00 37.38 206 PRO A CA 1
ATOM 1636 C C . PRO A 1 206 ? -31.030 -21.615 22.124 1.00 37.38 206 PRO A C 1
ATOM 1638 O O . PRO A 1 206 ? -30.309 -21.612 23.119 1.00 37.38 206 PRO A O 1
ATOM 1641 N N . ASP A 1 207 ? -31.371 -20.488 21.493 1.00 30.75 207 ASP A N 1
ATOM 1642 C CA . ASP A 1 207 ? -31.099 -19.141 22.020 1.00 30.75 207 ASP A CA 1
ATOM 1643 C C . ASP A 1 207 ? -32.257 -18.655 22.916 1.00 30.75 207 ASP A C 1
ATOM 1645 O O . ASP A 1 207 ? -33.398 -18.552 22.446 1.00 30.75 207 ASP A O 1
ATOM 1649 N N . PRO A 1 208 ? -32.009 -18.271 24.182 1.00 35.50 208 PRO A N 1
ATOM 1650 C CA . PRO A 1 208 ? -32.978 -17.537 24.975 1.00 35.50 208 PRO A CA 1
ATOM 1651 C C . PRO A 1 208 ? -32.857 -16.017 24.755 1.00 35.50 208 PRO A C 1
ATOM 1653 O O . PRO A 1 208 ? -31.798 -15.417 24.916 1.00 35.50 208 PRO A O 1
ATOM 1656 N N . SER A 1 209 ? -34.019 -15.391 24.522 1.00 43.94 209 SER A N 1
ATOM 1657 C CA . SER A 1 209 ? -34.352 -13.962 24.713 1.00 43.94 209 SER A CA 1
ATOM 1658 C C . SER A 1 209 ? -34.153 -12.954 23.559 1.00 43.94 209 SER A C 1
ATOM 1660 O O . SER A 1 209 ? -33.754 -11.809 23.749 1.00 43.94 209 SER A O 1
ATOM 1662 N N . SER A 1 210 ? -34.671 -13.292 22.375 1.00 50.97 210 SER A N 1
ATOM 1663 C CA . SER A 1 210 ? -35.040 -12.329 21.314 1.00 50.97 210 SER A CA 1
ATOM 1664 C C . SER A 1 210 ? -36.235 -11.410 21.665 1.00 50.97 210 SER A C 1
ATOM 1666 O O . SER A 1 210 ? -36.609 -10.527 20.889 1.00 50.97 210 SER A O 1
ATOM 1668 N N . GLN A 1 211 ? -36.848 -11.577 22.840 1.00 48.44 211 GLN A N 1
ATOM 1669 C CA . GLN A 1 211 ? -38.015 -10.792 23.264 1.00 48.44 211 GLN A CA 1
ATOM 1670 C C . GLN A 1 211 ? -37.639 -9.401 23.809 1.00 48.44 211 GLN A C 1
ATOM 1672 O O . GLN A 1 211 ? -38.369 -8.438 23.580 1.00 48.44 211 GLN A O 1
ATOM 1677 N N . GLY A 1 212 ? -36.474 -9.254 24.454 1.00 45.09 212 GLY A N 1
ATOM 1678 C CA . GLY A 1 212 ? -36.041 -7.969 25.024 1.00 45.09 212 GLY A CA 1
ATOM 1679 C C . GLY A 1 212 ? -35.622 -6.941 23.967 1.00 45.09 212 GLY A C 1
ATOM 1680 O O . GLY A 1 212 ? -35.967 -5.763 24.058 1.00 45.09 212 GLY A O 1
ATOM 1681 N N . TYR A 1 213 ? -34.934 -7.397 22.918 1.00 45.75 213 TYR A N 1
ATOM 1682 C CA . TYR A 1 213 ? -34.436 -6.536 21.841 1.00 45.75 213 TYR A CA 1
ATOM 1683 C C . TYR A 1 213 ? -35.572 -5.935 20.996 1.00 45.75 213 TYR A C 1
ATOM 1685 O O . TYR A 1 213 ? -35.572 -4.743 20.683 1.00 45.75 213 TYR A O 1
ATOM 1693 N N . ASN A 1 214 ? -36.600 -6.735 20.706 1.00 57.34 214 ASN A N 1
ATOM 1694 C CA . ASN A 1 214 ? -37.769 -6.283 19.952 1.00 57.34 214 ASN A CA 1
ATOM 1695 C C . ASN A 1 214 ? -38.664 -5.330 20.768 1.00 57.34 214 ASN A C 1
ATOM 1697 O O . ASN A 1 214 ? -39.218 -4.381 20.209 1.00 57.34 214 ASN A O 1
ATOM 1701 N N . ALA A 1 215 ? -38.746 -5.508 22.092 1.00 52.84 215 ALA A N 1
ATOM 1702 C CA . ALA A 1 215 ? -39.432 -4.573 22.988 1.00 52.84 215 ALA A CA 1
ATOM 1703 C C . ALA A 1 215 ? -38.708 -3.214 23.082 1.00 52.84 215 ALA A C 1
ATOM 1705 O O . ALA A 1 215 ? -39.353 -2.163 23.080 1.00 52.84 215 ALA A O 1
ATOM 1706 N N . TYR A 1 216 ? -37.371 -3.221 23.086 1.00 51.44 216 TYR A N 1
ATOM 1707 C CA . TYR A 1 216 ? -36.546 -2.010 23.069 1.00 51.44 216 TYR A CA 1
ATOM 1708 C C . TYR A 1 216 ? -36.721 -1.201 21.768 1.00 51.44 216 TYR A C 1
ATOM 1710 O O . TYR A 1 216 ? -36.908 0.016 21.809 1.00 51.44 216 TYR A O 1
ATOM 1718 N N . LEU A 1 217 ? -36.759 -1.873 20.611 1.00 54.59 217 LEU A N 1
ATOM 1719 C CA . LEU A 1 217 ? -37.022 -1.238 19.311 1.00 54.59 217 LEU A CA 1
ATOM 1720 C C . LEU A 1 217 ? -38.449 -0.670 19.200 1.00 54.59 217 LEU A C 1
ATOM 1722 O O . LEU A 1 217 ? -38.644 0.425 18.662 1.00 54.59 217 LEU A O 1
ATOM 1726 N N . ALA A 1 218 ? -39.447 -1.363 19.758 1.00 55.38 218 ALA A N 1
ATOM 1727 C CA . ALA A 1 218 ? -40.826 -0.878 19.801 1.00 55.38 218 ALA A CA 1
ATOM 1728 C C . ALA A 1 218 ? -40.971 0.384 20.677 1.00 55.38 218 ALA A C 1
ATOM 1730 O O . ALA A 1 218 ? -41.624 1.348 20.263 1.00 55.38 218 ALA A O 1
ATOM 1731 N N . ALA A 1 219 ? -40.299 0.423 21.835 1.00 53.69 219 ALA A N 1
ATOM 1732 C CA . ALA A 1 219 ? -40.263 1.591 22.719 1.00 53.69 219 ALA A CA 1
ATOM 1733 C C . ALA A 1 219 ? -39.545 2.796 22.078 1.00 53.69 219 ALA A C 1
ATOM 1735 O O . ALA A 1 219 ? -39.987 3.936 22.231 1.00 53.69 219 ALA A O 1
ATOM 1736 N N . TRP A 1 220 ? -38.484 2.554 21.301 1.00 45.66 220 TRP A N 1
ATOM 1737 C CA . TRP A 1 220 ? -37.718 3.598 20.610 1.00 45.66 220 TRP A CA 1
ATOM 1738 C C . TRP A 1 220 ? -38.486 4.241 19.443 1.00 45.66 220 TRP A C 1
ATOM 1740 O O . TRP A 1 220 ? -38.474 5.464 19.287 1.00 45.66 220 TRP A O 1
ATOM 1750 N N . SER A 1 221 ? -39.237 3.446 18.672 1.00 52.62 221 SER A N 1
ATOM 1751 C CA . SER A 1 221 ? -40.035 3.930 17.530 1.00 52.62 221 SER A CA 1
ATOM 1752 C C . SER A 1 221 ? -41.240 4.810 17.908 1.00 52.62 221 SER A C 1
ATOM 1754 O O . SER A 1 221 ? -41.768 5.530 17.061 1.00 52.62 221 SER A O 1
ATOM 1756 N N . SER A 1 222 ? -41.658 4.794 19.179 1.00 51.81 222 SER A N 1
ATOM 1757 C CA . SER A 1 222 ? -42.803 5.572 19.679 1.00 51.81 222 SER A CA 1
ATOM 1758 C C . SER A 1 222 ? -42.428 6.952 20.240 1.00 51.81 222 SER A C 1
ATOM 1760 O O . SER A 1 222 ? -43.312 7.719 20.632 1.00 51.81 222 SER A O 1
ATOM 1762 N N . SER A 1 223 ? -41.138 7.310 20.274 1.00 48.44 223 SER A N 1
ATOM 1763 C CA . SER A 1 223 ? -40.687 8.604 20.797 1.00 48.44 223 SER A CA 1
ATOM 1764 C C . SER A 1 223 ? -40.949 9.736 19.795 1.00 48.44 223 SER A C 1
ATOM 1766 O O . SER A 1 223 ? -40.246 9.899 18.800 1.00 48.44 223 SER A O 1
ATOM 1768 N N . LYS A 1 224 ? -41.974 10.556 20.064 1.00 49.03 224 LYS A N 1
ATOM 1769 C CA . LYS A 1 224 ? -42.390 11.700 19.225 1.00 49.03 224 LYS A CA 1
ATOM 1770 C C . LYS A 1 224 ? -41.478 12.937 19.324 1.00 49.03 224 LYS A C 1
ATOM 1772 O O . LYS A 1 224 ? -41.799 13.966 18.733 1.00 49.03 224 LYS A O 1
ATOM 1777 N N . ASN A 1 225 ? -40.339 12.860 20.015 1.00 49.06 225 ASN A N 1
ATOM 1778 C CA . ASN A 1 225 ? -39.390 13.971 20.123 1.00 49.06 225 ASN A CA 1
ATOM 1779 C C . ASN A 1 225 ? -38.208 13.785 19.160 1.00 49.06 225 ASN A C 1
ATOM 1781 O O . ASN A 1 225 ? -37.228 13.111 19.472 1.00 49.06 225 ASN A O 1
ATOM 1785 N N . LYS A 1 226 ? -38.277 14.448 17.996 1.00 50.50 226 LYS A N 1
ATOM 1786 C CA . LYS A 1 226 ? -37.202 14.505 16.980 1.00 50.50 226 LYS A CA 1
ATOM 1787 C C . LYS A 1 226 ? -35.870 15.084 17.490 1.00 50.50 226 LYS A C 1
ATOM 1789 O O . LYS A 1 226 ? -34.871 14.965 16.794 1.00 50.50 226 LYS A O 1
ATOM 1794 N N . SER A 1 227 ? -35.836 15.705 18.670 1.00 49.34 227 SER A N 1
ATOM 1795 C CA . SER A 1 227 ? -34.649 16.384 19.206 1.00 49.34 227 SER A CA 1
ATOM 1796 C C . SER A 1 227 ? -33.620 15.462 19.874 1.00 49.34 227 SER A C 1
ATOM 1798 O O . SER A 1 227 ? -32.509 15.914 20.116 1.00 49.34 227 SER A O 1
ATOM 1800 N N . ASN A 1 228 ? -33.958 14.194 20.151 1.00 50.50 228 ASN A N 1
ATOM 1801 C CA . ASN A 1 228 ? -33.080 13.246 20.858 1.00 50.50 228 ASN A CA 1
ATOM 1802 C C . ASN A 1 228 ? -32.675 12.022 20.015 1.00 50.50 228 ASN A C 1
ATOM 1804 O O . ASN A 1 228 ? -32.244 11.012 20.571 1.00 50.50 228 ASN A O 1
ATOM 1808 N N . GLN A 1 229 ? -32.812 12.068 18.686 1.00 50.59 229 GLN A N 1
ATOM 1809 C CA . GLN A 1 229 ? -32.224 11.019 17.851 1.00 50.59 229 GLN A CA 1
ATOM 1810 C C . GLN A 1 229 ? -30.694 11.165 17.894 1.00 50.59 229 GLN A C 1
ATOM 1812 O O . GLN A 1 229 ? -30.197 12.233 17.529 1.00 50.59 229 GLN A O 1
ATOM 1817 N N . PRO A 1 230 ? -29.935 10.144 18.347 1.00 48.97 230 PRO A N 1
ATOM 1818 C CA . PRO A 1 230 ? -28.485 10.183 18.224 1.00 48.97 230 PRO A CA 1
ATOM 1819 C C . PRO A 1 230 ? -28.148 10.359 16.738 1.00 48.97 230 PRO A C 1
ATOM 1821 O O . PRO A 1 230 ? -28.829 9.759 15.898 1.00 48.97 230 PRO A O 1
ATOM 1824 N N . PRO A 1 231 ? -27.161 11.203 16.387 1.00 57.09 231 PRO A N 1
ATOM 1825 C CA . PRO A 1 231 ? -26.809 11.412 14.993 1.00 57.09 231 PRO A CA 1
ATOM 1826 C C . PRO A 1 231 ? -26.509 10.048 14.375 1.00 57.09 231 PRO A C 1
ATOM 1828 O O . PRO A 1 231 ? -25.687 9.298 14.901 1.00 57.09 231 PRO A O 1
ATOM 1831 N N . LEU A 1 232 ? -27.218 9.709 13.294 1.00 50.75 232 LEU A N 1
ATOM 1832 C CA . LEU A 1 232 ? -26.908 8.526 12.505 1.00 50.75 232 LEU A CA 1
ATOM 1833 C C . LEU A 1 232 ? -25.456 8.672 12.063 1.00 50.75 232 LEU A C 1
ATOM 1835 O O . LEU A 1 232 ? -25.134 9.503 11.214 1.00 50.75 232 LEU A O 1
ATOM 1839 N N . MET A 1 233 ? -24.575 7.903 12.695 1.00 43.94 233 MET A N 1
ATOM 1840 C CA . MET A 1 233 ? -23.189 7.794 12.291 1.00 43.94 233 MET A CA 1
ATOM 1841 C C . MET A 1 233 ? -23.222 7.110 10.929 1.00 43.94 233 MET A C 1
ATOM 1843 O O . MET A 1 233 ? -23.430 5.904 10.828 1.00 43.94 233 MET A O 1
ATOM 1847 N N . ASN A 1 234 ? -23.159 7.915 9.869 1.00 49.97 234 ASN A N 1
ATOM 1848 C CA . ASN A 1 234 ? -23.123 7.433 8.501 1.00 49.97 234 ASN A CA 1
ATOM 1849 C C . ASN A 1 234 ? -21.760 6.767 8.307 1.00 49.97 234 ASN A C 1
ATOM 1851 O O . ASN A 1 234 ? -20.778 7.442 8.008 1.00 49.97 234 ASN A O 1
ATOM 1855 N N . ILE A 1 235 ? -21.683 5.469 8.599 1.00 48.72 235 ILE A N 1
ATOM 1856 C CA . ILE A 1 235 ? -20.495 4.668 8.327 1.00 48.72 235 ILE A CA 1
ATOM 1857 C C . ILE A 1 235 ? -20.414 4.579 6.799 1.00 48.72 235 ILE A C 1
ATOM 1859 O O . ILE A 1 235 ? -21.304 3.974 6.194 1.00 48.72 235 ILE A O 1
ATOM 1863 N N . PRO A 1 236 ? -19.413 5.209 6.154 1.00 50.16 236 PRO A N 1
ATOM 1864 C CA . PRO A 1 236 ? -19.271 5.105 4.711 1.00 50.16 236 PRO A CA 1
ATOM 1865 C C . PRO A 1 236 ? -19.101 3.627 4.327 1.00 50.16 236 PRO A C 1
ATOM 1867 O O . PRO A 1 236 ? -18.524 2.857 5.105 1.00 50.16 236 PRO A O 1
ATOM 1870 N N . PRO A 1 237 ? -19.611 3.202 3.156 1.00 58.28 237 PRO A N 1
ATOM 1871 C CA . PRO A 1 237 ? -19.434 1.831 2.697 1.00 58.28 237 PRO A CA 1
ATOM 1872 C C . PRO A 1 237 ? -17.944 1.477 2.687 1.00 58.28 237 PRO A C 1
ATOM 1874 O O . PRO A 1 237 ? -17.103 2.326 2.394 1.00 58.28 237 PRO A O 1
ATOM 1877 N N . GLN A 1 238 ? -17.626 0.228 3.029 1.00 54.97 238 GLN A N 1
ATOM 1878 C CA . GLN A 1 238 ? -16.252 -0.273 3.039 1.00 54.97 238 GLN A CA 1
ATOM 1879 C C . GLN A 1 238 ? -15.680 -0.178 1.614 1.00 54.97 238 GLN A C 1
ATOM 1881 O O . GLN A 1 238 ? -16.017 -0.983 0.748 1.00 54.97 238 GLN A O 1
ATOM 1886 N N . GLU A 1 239 ? -14.869 0.849 1.350 1.00 68.44 239 GLU A N 1
ATOM 1887 C CA . GLU A 1 239 ? -14.107 0.967 0.108 1.00 68.44 239 GLU A CA 1
ATOM 1888 C C . GLU A 1 239 ? -13.066 -0.160 0.058 1.00 68.44 239 GLU A C 1
ATOM 1890 O O . GLU A 1 239 ? -12.417 -0.459 1.061 1.00 68.44 239 GLU A O 1
ATOM 1895 N N . ASP A 1 240 ? -12.877 -0.776 -1.111 1.00 83.56 240 ASP A N 1
ATOM 1896 C CA . ASP A 1 240 ? -11.858 -1.811 -1.287 1.00 83.56 240 ASP A CA 1
ATOM 1897 C C . ASP A 1 240 ? -10.467 -1.279 -0.868 1.00 83.56 240 ASP A C 1
ATOM 1899 O O . ASP A 1 240 ? -10.017 -0.255 -1.404 1.00 83.56 240 ASP A O 1
ATOM 1903 N N . PRO A 1 241 ? -9.726 -1.975 0.021 1.00 88.44 241 PRO A N 1
ATOM 1904 C CA . PRO A 1 241 ? -8.468 -1.467 0.581 1.00 88.44 241 PRO A CA 1
ATOM 1905 C C . PRO A 1 241 ? -7.398 -1.239 -0.494 1.00 88.44 241 PRO A C 1
ATOM 1907 O O . PRO A 1 241 ? -6.569 -0.336 -0.387 1.00 88.44 241 PRO A O 1
ATOM 1910 N N . LEU A 1 242 ? -7.452 -2.016 -1.578 1.00 90.25 242 LEU A N 1
ATOM 1911 C CA . LEU A 1 242 ? -6.568 -1.876 -2.730 1.00 90.25 242 LEU A CA 1
ATOM 1912 C C . LEU A 1 242 ? -6.807 -0.568 -3.499 1.00 90.25 242 LEU A C 1
ATOM 1914 O O . LEU A 1 242 ? -5.850 0.102 -3.882 1.00 90.25 242 LEU A O 1
ATOM 1918 N N . LEU A 1 243 ? -8.071 -0.183 -3.705 1.00 91.75 243 LEU A N 1
ATOM 1919 C CA . LEU A 1 243 ? -8.415 1.080 -4.366 1.00 91.75 243 LEU A CA 1
ATOM 1920 C C . LEU A 1 243 ? -8.047 2.263 -3.482 1.00 91.75 243 LEU A C 1
ATOM 1922 O O . LEU A 1 243 ? -7.517 3.256 -3.974 1.00 91.75 243 LEU A O 1
ATOM 1926 N N . HIS A 1 244 ? -8.283 2.134 -2.174 1.00 91.06 244 HIS A N 1
ATOM 1927 C CA . HIS A 1 244 ? -7.878 3.133 -1.199 1.00 91.06 244 HIS A CA 1
ATOM 1928 C C . HIS A 1 244 ? -6.365 3.378 -1.259 1.00 91.06 244 HIS A C 1
ATOM 1930 O O . HIS A 1 244 ? -5.930 4.529 -1.312 1.00 91.06 244 HIS A O 1
ATOM 1936 N N . TYR A 1 245 ? -5.577 2.302 -1.286 1.00 92.00 245 TYR A N 1
ATOM 1937 C CA . TYR A 1 245 ? -4.123 2.358 -1.378 1.00 92.00 245 TYR A CA 1
ATOM 1938 C C . TYR A 1 245 ? -3.641 2.966 -2.702 1.00 92.00 245 TYR A C 1
ATOM 1940 O O . TYR A 1 245 ? -2.795 3.863 -2.707 1.00 92.00 245 TYR A O 1
ATOM 1948 N N . LEU A 1 246 ? -4.224 2.537 -3.825 1.00 92.69 246 LEU A N 1
ATOM 1949 C CA . LEU A 1 246 ? -3.924 3.090 -5.146 1.00 92.69 246 LEU A CA 1
ATOM 1950 C C . LEU A 1 246 ? -4.260 4.589 -5.212 1.00 92.69 246 LEU A C 1
ATOM 1952 O O . LEU A 1 246 ? -3.489 5.369 -5.769 1.00 92.69 246 LEU A O 1
ATOM 1956 N N . ALA A 1 247 ? -5.368 5.013 -4.593 1.00 92.75 247 ALA A N 1
ATOM 1957 C CA . ALA A 1 247 ? -5.762 6.418 -4.518 1.00 92.75 247 ALA A CA 1
ATOM 1958 C C . ALA A 1 247 ? -4.726 7.238 -3.756 1.00 92.75 247 ALA A C 1
ATOM 1960 O O . ALA A 1 247 ? -4.324 8.295 -4.234 1.00 92.75 247 ALA A O 1
ATOM 1961 N N . SER A 1 248 ? -4.249 6.729 -2.620 1.00 92.69 248 SER A N 1
ATOM 1962 C CA . SER A 1 248 ? -3.193 7.375 -1.841 1.00 92.69 248 SER A CA 1
ATOM 1963 C C . SER A 1 248 ? -1.877 7.483 -2.622 1.00 92.69 248 SER A C 1
ATOM 1965 O O . SER A 1 248 ? -1.189 8.489 -2.490 1.00 92.69 248 SER A O 1
ATOM 1967 N N . ARG A 1 249 ? -1.545 6.504 -3.479 1.00 93.69 249 ARG A N 1
ATOM 1968 C CA . ARG A 1 249 ? -0.335 6.535 -4.328 1.00 93.69 249 ARG A CA 1
ATOM 1969 C C . ARG A 1 249 ? -0.441 7.469 -5.536 1.00 93.69 249 ARG A C 1
ATOM 1971 O O . ARG A 1 249 ? 0.557 8.063 -5.919 1.00 93.69 249 ARG A O 1
ATOM 1978 N N . ILE A 1 250 ? -1.629 7.620 -6.123 1.00 92.75 250 ILE A N 1
ATOM 1979 C CA . ILE A 1 250 ? -1.879 8.542 -7.250 1.00 92.75 250 ILE A CA 1
ATOM 1980 C C . ILE A 1 250 ? -2.079 9.991 -6.765 1.00 92.75 250 ILE A C 1
ATOM 1982 O O . ILE A 1 250 ? -1.898 10.944 -7.526 1.00 92.75 250 ILE A O 1
ATOM 1986 N N . MET A 1 251 ? -2.487 10.177 -5.508 1.00 92.75 251 MET A N 1
ATOM 1987 C CA . MET A 1 251 ? -2.780 11.483 -4.926 1.00 92.75 251 MET A CA 1
ATOM 1988 C C . MET A 1 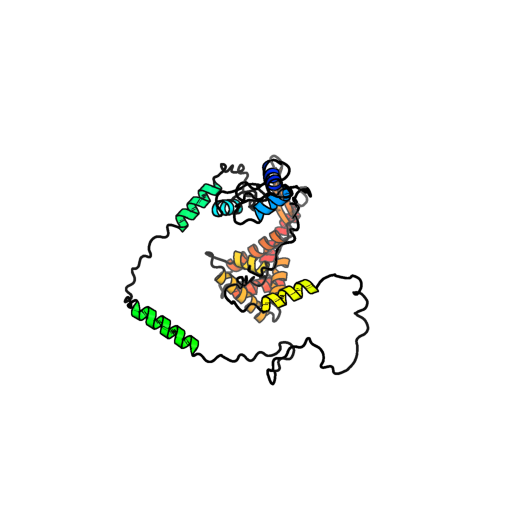251 ? -1.562 12.410 -4.944 1.00 92.75 251 MET A C 1
ATOM 1990 O O . MET A 1 251 ? -0.507 12.100 -4.405 1.00 92.75 251 MET A O 1
ATOM 1994 N N . ARG A 1 252 ? -1.757 13.607 -5.505 1.00 87.81 252 ARG A N 1
ATOM 1995 C CA . ARG A 1 252 ? -0.800 14.719 -5.460 1.00 87.81 252 ARG A CA 1
ATOM 1996 C C . ARG A 1 252 ? -1.420 15.880 -4.680 1.00 87.81 252 ARG A C 1
ATOM 1998 O O . ARG A 1 252 ? -2.621 16.134 -4.810 1.00 87.81 252 ARG A O 1
ATOM 2005 N N . ASN A 1 253 ? -0.616 16.576 -3.878 1.00 86.56 253 ASN A N 1
ATOM 2006 C CA . ASN A 1 253 ? -1.010 17.766 -3.105 1.00 86.56 253 ASN A CA 1
ATOM 2007 C C . ASN A 1 253 ? -2.211 17.540 -2.156 1.00 86.56 253 ASN A C 1
ATOM 2009 O O . ASN A 1 253 ? -3.048 18.423 -2.005 1.00 86.56 253 ASN A O 1
ATOM 2013 N N . GLY A 1 254 ? -2.368 16.336 -1.589 1.00 89.50 254 GLY A N 1
ATOM 2014 C CA . GLY A 1 254 ? -3.462 16.018 -0.652 1.00 89.50 254 GLY A CA 1
ATOM 2015 C C . GLY A 1 254 ? -4.864 15.887 -1.271 1.00 89.50 254 GLY A C 1
ATOM 2016 O O . GLY A 1 254 ? -5.842 15.659 -0.561 1.00 89.50 254 GLY A O 1
ATOM 2017 N N . ASN A 1 255 ? -5.002 15.981 -2.598 1.00 90.69 255 ASN A N 1
ATOM 2018 C CA . ASN A 1 255 ? -6.306 15.955 -3.267 1.00 90.69 255 ASN A CA 1
ATOM 2019 C C . ASN A 1 255 ? -6.834 14.530 -3.513 1.00 90.69 255 ASN A C 1
ATOM 2021 O O . ASN A 1 255 ? -6.813 14.019 -4.640 1.00 90.69 255 ASN A O 1
ATOM 2025 N N . ARG A 1 256 ? -7.373 13.895 -2.463 1.00 89.12 256 ARG A N 1
ATOM 2026 C CA . ARG A 1 256 ? -7.904 12.518 -2.519 1.00 89.12 256 ARG A CA 1
ATOM 2027 C C . ARG A 1 256 ? -9.092 12.353 -3.469 1.00 89.12 256 ARG A C 1
ATOM 2029 O O . ARG A 1 256 ? -9.192 11.350 -4.171 1.00 89.12 256 ARG A O 1
ATOM 2036 N N . THR A 1 257 ? -9.976 13.347 -3.547 1.00 90.50 257 THR A N 1
ATOM 2037 C CA . THR A 1 257 ? -11.147 13.319 -4.444 1.00 90.50 257 THR A CA 1
ATOM 2038 C C . THR A 1 257 ? -10.741 13.242 -5.913 1.00 90.50 257 THR A C 1
ATOM 2040 O O . THR A 1 257 ? -11.365 12.520 -6.689 1.00 90.50 257 THR A O 1
ATOM 2043 N N . ARG A 1 258 ? -9.668 13.940 -6.308 1.00 91.75 258 ARG A N 1
ATOM 2044 C CA . ARG A 1 258 ? -9.126 13.870 -7.669 1.00 91.75 258 ARG A CA 1
ATOM 2045 C C . ARG A 1 258 ? -8.556 12.484 -7.958 1.00 91.75 258 ARG A C 1
ATOM 2047 O O . ARG A 1 258 ? -8.905 11.916 -8.984 1.00 91.75 258 ARG A O 1
ATOM 2054 N N . ALA A 1 259 ? -7.759 11.925 -7.046 1.00 93.19 259 ALA A N 1
ATOM 2055 C CA . ALA A 1 259 ? -7.199 10.581 -7.202 1.00 93.19 259 ALA A CA 1
ATOM 2056 C C . ALA A 1 259 ? -8.289 9.499 -7.302 1.00 93.19 259 ALA A C 1
ATOM 2058 O O . ALA A 1 259 ? -8.242 8.650 -8.189 1.00 93.19 259 ALA A O 1
ATOM 2059 N N . SER A 1 260 ? -9.320 9.581 -6.455 1.00 92.00 260 SER A N 1
ATOM 2060 C CA . SER A 1 260 ? -10.469 8.667 -6.498 1.00 92.00 260 SER A CA 1
ATOM 2061 C C . SER A 1 260 ? -11.250 8.773 -7.818 1.00 92.00 260 SER A C 1
ATOM 2063 O O . SER A 1 260 ? -11.620 7.755 -8.408 1.00 92.00 260 SER A O 1
ATOM 2065 N N . ARG A 1 261 ? -11.426 9.987 -8.365 1.00 92.81 261 ARG A N 1
ATOM 2066 C CA . ARG A 1 261 ? -12.023 10.180 -9.701 1.00 92.81 261 ARG A CA 1
ATOM 2067 C C . ARG A 1 261 ? -11.172 9.570 -10.811 1.00 92.81 261 ARG A C 1
ATOM 2069 O O . ARG A 1 261 ? -11.733 8.918 -11.687 1.00 92.81 261 ARG A O 1
ATOM 2076 N N . THR A 1 262 ? -9.852 9.755 -10.768 1.00 93.50 262 THR A N 1
ATOM 2077 C CA . THR A 1 262 ? -8.915 9.137 -11.718 1.00 93.50 262 THR A CA 1
ATOM 2078 C C . THR A 1 262 ? -9.085 7.619 -11.712 1.00 93.50 262 THR A C 1
ATOM 2080 O O . THR A 1 262 ? -9.263 7.028 -12.768 1.00 93.50 262 THR A O 1
ATOM 2083 N N . ILE A 1 263 ? -9.138 6.987 -10.536 1.00 94.50 263 ILE A N 1
ATOM 2084 C CA . ILE A 1 263 ? -9.334 5.531 -10.411 1.00 94.50 263 ILE A CA 1
ATOM 2085 C C . ILE A 1 263 ? -10.719 5.096 -10.892 1.00 94.50 263 ILE A C 1
ATOM 2087 O O . ILE A 1 263 ? -10.858 4.118 -11.614 1.00 94.50 263 ILE A O 1
ATOM 2091 N N . SER A 1 264 ? -11.768 5.834 -10.541 1.00 93.62 264 SER A N 1
ATOM 2092 C CA . SER A 1 264 ? -13.124 5.505 -10.999 1.00 93.62 264 SER A CA 1
ATOM 2093 C C . SER A 1 264 ? -13.214 5.517 -12.530 1.00 93.62 264 SER A C 1
ATOM 2095 O O . SER A 1 264 ? -13.835 4.648 -13.139 1.00 93.62 264 SER A O 1
ATOM 2097 N N . ARG A 1 265 ? -12.536 6.474 -13.169 1.00 94.00 265 ARG A N 1
ATOM 2098 C CA . ARG A 1 265 ? -12.418 6.570 -14.627 1.00 94.00 265 ARG A CA 1
ATOM 2099 C C . ARG A 1 265 ? -11.537 5.470 -15.223 1.00 94.00 265 ARG A C 1
ATOM 2101 O O . ARG A 1 265 ? -11.909 4.924 -16.255 1.00 94.00 265 ARG A O 1
ATOM 2108 N N . THR A 1 266 ? -10.420 5.097 -14.592 1.00 94.81 266 THR A N 1
ATOM 2109 C CA . THR A 1 266 ? -9.582 3.980 -15.077 1.00 94.81 266 THR A CA 1
ATOM 2110 C C . THR A 1 266 ? -10.374 2.676 -15.098 1.00 94.81 266 THR A C 1
ATOM 2112 O O . THR A 1 266 ? -10.338 1.951 -16.090 1.00 94.81 266 THR A O 1
ATOM 2115 N N . LEU A 1 267 ? -11.152 2.410 -14.044 1.00 93.25 267 LEU A N 1
ATOM 2116 C CA . LEU A 1 267 ? -12.044 1.253 -13.962 1.00 93.25 267 LEU A CA 1
ATOM 2117 C C . LEU A 1 267 ? -13.126 1.291 -15.051 1.00 93.25 267 LEU A C 1
ATOM 2119 O O . LEU A 1 267 ? -13.456 0.251 -15.617 1.00 93.25 267 LEU A O 1
ATOM 2123 N N . LEU A 1 268 ? -13.639 2.478 -15.388 1.00 93.69 268 LEU A N 1
ATOM 2124 C CA . LEU A 1 268 ? -14.588 2.653 -16.487 1.00 93.69 268 LEU A CA 1
ATOM 2125 C C . LEU A 1 268 ? -13.955 2.321 -17.845 1.00 93.69 268 LEU A C 1
ATOM 2127 O O . LEU A 1 268 ? -14.566 1.595 -18.627 1.00 93.69 268 LEU A O 1
ATOM 2131 N N . HIS A 1 269 ? -12.728 2.777 -18.114 1.00 93.75 269 HIS A N 1
ATOM 2132 C CA . HIS A 1 269 ? -12.004 2.416 -19.341 1.00 93.75 269 HIS A CA 1
ATOM 2133 C C . HIS A 1 269 ? -11.720 0.911 -19.418 1.00 93.75 269 HIS A C 1
ATOM 2135 O O . HIS A 1 269 ? -11.946 0.296 -20.459 1.00 93.75 269 HIS A O 1
ATOM 2141 N N . LEU A 1 270 ? -11.300 0.298 -18.305 1.00 92.94 270 LEU A N 1
ATOM 2142 C CA . LEU A 1 270 ? -11.111 -1.151 -18.223 1.00 92.94 270 LEU A CA 1
ATOM 2143 C C . LEU A 1 270 ? -12.395 -1.905 -18.551 1.00 92.94 270 LEU A C 1
ATOM 2145 O O . LEU A 1 270 ? -12.370 -2.826 -19.367 1.00 92.94 270 LEU A O 1
ATOM 2149 N N . HIS A 1 271 ? -13.518 -1.499 -17.960 1.00 91.75 271 HIS A N 1
ATOM 2150 C CA . HIS A 1 271 ? -14.811 -2.117 -18.227 1.00 91.75 271 HIS A CA 1
ATOM 2151 C C . HIS A 1 271 ? -15.246 -1.932 -19.688 1.00 91.75 271 HIS A C 1
ATOM 2153 O O . HIS A 1 271 ? -15.718 -2.878 -20.317 1.00 91.75 271 HIS A O 1
ATOM 2159 N N . ALA A 1 272 ? -15.036 -0.743 -20.258 1.00 94.00 272 ALA A N 1
ATOM 2160 C CA . ALA A 1 272 ? -15.390 -0.447 -21.643 1.00 94.00 272 ALA A CA 1
ATOM 2161 C C . ALA A 1 272 ? -14.620 -1.322 -22.650 1.00 94.00 272 ALA A C 1
ATOM 2163 O O . ALA A 1 272 ? -15.215 -1.809 -23.613 1.00 94.00 272 ALA A O 1
ATOM 2164 N N . TRP A 1 273 ? -13.322 -1.544 -22.421 1.00 93.31 273 TRP A N 1
ATOM 2165 C CA . TRP A 1 273 ? -12.466 -2.321 -23.325 1.00 93.31 273 TRP A CA 1
ATOM 2166 C C . TRP A 1 273 ? -12.589 -3.833 -23.138 1.00 93.31 273 TRP A C 1
ATOM 2168 O O . TRP A 1 273 ? -12.589 -4.567 -24.120 1.00 93.31 273 TRP A O 1
ATOM 2178 N N . THR A 1 274 ? -12.701 -4.307 -21.896 1.00 89.81 274 THR A N 1
ATOM 2179 C CA . THR A 1 274 ? -12.722 -5.751 -21.590 1.00 89.81 274 THR A CA 1
ATOM 2180 C C . THR A 1 274 ? -14.127 -6.343 -21.532 1.00 89.81 274 THR A C 1
ATOM 2182 O O . THR A 1 274 ? -14.275 -7.557 -21.626 1.00 89.81 274 THR A O 1
ATOM 2185 N N . ARG A 1 275 ? -15.165 -5.505 -21.362 1.00 92.50 275 ARG A N 1
ATOM 2186 C CA . ARG A 1 275 ? -16.564 -5.917 -21.125 1.00 92.50 275 ARG A CA 1
ATOM 2187 C C . ARG A 1 275 ? -16.743 -6.841 -19.913 1.00 92.50 275 ARG A C 1
ATOM 2189 O O . ARG A 1 275 ? -17.739 -7.548 -19.807 1.00 92.50 275 ARG A O 1
ATOM 2196 N N . GLN A 1 276 ? -15.801 -6.802 -18.978 1.00 87.25 276 GLN A N 1
ATOM 2197 C CA . GLN A 1 276 ? -15.772 -7.607 -17.760 1.00 87.25 276 GLN A CA 1
ATOM 2198 C C . GLN A 1 276 ? -15.741 -6.701 -16.519 1.00 87.25 276 GLN A C 1
ATOM 2200 O O . GLN A 1 276 ? -15.451 -5.503 -16.634 1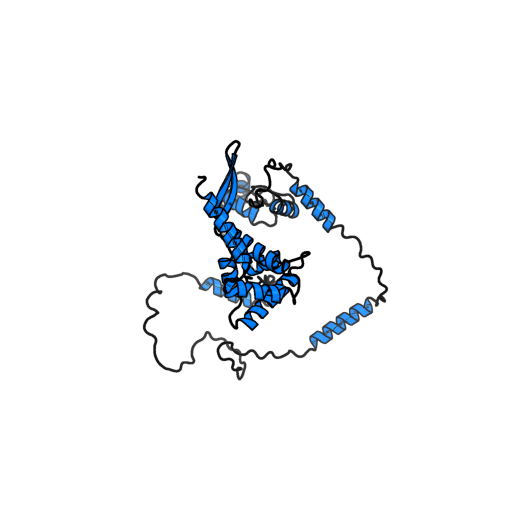.00 87.25 276 GLN A O 1
ATOM 2205 N N . PRO A 1 277 ? -16.069 -7.217 -15.320 1.00 87.69 277 PRO A N 1
ATOM 2206 C CA . PRO A 1 277 ? -15.942 -6.441 -14.090 1.00 87.69 277 PRO A CA 1
ATOM 2207 C C . PRO A 1 277 ? -14.478 -5.995 -13.883 1.00 87.69 277 PRO A C 1
ATOM 2209 O O . PRO A 1 277 ? -13.578 -6.834 -13.899 1.00 87.69 277 PRO A O 1
ATOM 2212 N N . PRO A 1 278 ? -14.202 -4.694 -13.665 1.00 90.94 278 PRO A N 1
ATOM 2213 C CA . PRO A 1 278 ? -12.833 -4.169 -13.709 1.00 90.94 278 PRO A CA 1
ATOM 2214 C C . PRO A 1 278 ? -12.006 -4.458 -12.441 1.00 90.94 278 PRO A C 1
ATOM 2216 O O . PRO A 1 278 ? -10.780 -4.510 -12.505 1.00 90.94 278 PRO A O 1
ATOM 2219 N N . LEU A 1 279 ? -12.651 -4.674 -11.288 1.00 91.19 279 LEU A N 1
ATOM 2220 C CA . LEU A 1 279 ? -11.969 -4.960 -10.016 1.00 91.19 279 LEU A CA 1
ATOM 2221 C C . LEU A 1 279 ? -11.180 -6.282 -9.993 1.00 91.19 279 LEU A C 1
ATOM 2223 O O . LEU A 1 279 ? -10.015 -6.243 -9.592 1.00 91.19 279 LEU A O 1
ATOM 2227 N N . PRO A 1 280 ? -11.737 -7.443 -10.400 1.00 92.56 280 PRO A N 1
ATOM 2228 C CA . PRO A 1 280 ? -10.968 -8.688 -10.423 1.00 92.56 280 PRO A CA 1
ATOM 2229 C C . PRO A 1 280 ? -9.782 -8.620 -11.390 1.00 92.56 280 PRO A C 1
ATOM 2231 O O . PRO A 1 280 ? -8.708 -9.103 -11.047 1.00 92.56 280 PRO A O 1
ATOM 2234 N N . ILE A 1 281 ? -9.933 -7.940 -12.531 1.00 93.75 281 ILE A N 1
ATOM 2235 C CA . ILE A 1 281 ? -8.854 -7.723 -13.507 1.00 93.75 281 ILE A CA 1
ATOM 2236 C C . ILE A 1 281 ? -7.716 -6.915 -12.877 1.00 93.75 281 ILE A C 1
ATOM 2238 O O . ILE A 1 281 ? -6.552 -7.299 -12.969 1.00 93.75 281 ILE A O 1
ATOM 2242 N N . LEU A 1 282 ? -8.047 -5.821 -12.184 1.00 94.19 282 LEU A N 1
ATOM 2243 C CA . LEU A 1 282 ? -7.061 -5.010 -11.471 1.00 94.19 282 LEU A CA 1
ATOM 2244 C C . LEU A 1 282 ? -6.328 -5.826 -10.395 1.00 94.19 282 LEU A C 1
ATOM 2246 O O . LEU A 1 282 ? -5.103 -5.759 -10.303 1.00 94.19 282 LEU A O 1
ATOM 2250 N N . ARG A 1 283 ? -7.062 -6.607 -9.590 1.00 93.31 283 ARG A N 1
ATOM 2251 C CA . ARG A 1 283 ? -6.469 -7.477 -8.560 1.00 93.31 283 ARG A CA 1
ATOM 2252 C C . ARG A 1 283 ? -5.531 -8.505 -9.185 1.00 93.31 283 ARG A C 1
ATOM 2254 O O . ARG A 1 283 ? -4.398 -8.637 -8.736 1.00 93.31 283 ARG A O 1
ATOM 2261 N N . GLN A 1 284 ? -5.977 -9.181 -10.242 1.00 93.81 284 GLN A N 1
ATOM 2262 C CA . GLN A 1 284 ? -5.181 -10.166 -10.967 1.00 93.81 284 GLN A CA 1
ATOM 2263 C C . GLN A 1 284 ? -3.892 -9.549 -11.519 1.00 93.81 284 GLN A C 1
ATOM 2265 O O . GLN A 1 284 ? -2.821 -10.113 -11.314 1.00 93.81 284 GLN A O 1
ATOM 2270 N N . ALA A 1 285 ? -3.973 -8.376 -12.153 1.00 95.62 285 ALA A N 1
ATOM 2271 C CA . ALA A 1 285 ? -2.807 -7.675 -12.686 1.00 95.62 285 ALA A CA 1
ATOM 2272 C C . ALA A 1 285 ? -1.784 -7.334 -11.589 1.00 95.62 285 ALA A C 1
ATOM 2274 O O . ALA A 1 285 ? -0.587 -7.566 -11.754 1.00 95.62 285 ALA A O 1
ATOM 2275 N N . ILE A 1 286 ? -2.250 -6.819 -10.446 1.00 95.62 286 ILE A N 1
ATOM 2276 C CA . ILE A 1 286 ? -1.374 -6.435 -9.332 1.00 95.62 286 ILE A CA 1
ATOM 2277 C C . ILE A 1 286 ? -0.731 -7.664 -8.683 1.00 95.62 286 ILE A C 1
ATOM 2279 O O . ILE A 1 286 ? 0.469 -7.645 -8.419 1.00 95.62 286 ILE A O 1
ATOM 2283 N N . PHE A 1 287 ? -1.480 -8.748 -8.469 1.00 92.56 287 PHE A N 1
ATOM 2284 C CA . PHE A 1 287 ? -0.915 -9.985 -7.926 1.00 92.56 287 PHE A CA 1
ATOM 2285 C C . PHE A 1 287 ? 0.063 -10.657 -8.894 1.00 92.56 287 PHE A C 1
ATOM 2287 O O . PHE A 1 287 ? 1.105 -11.150 -8.465 1.00 92.56 287 PHE A O 1
ATOM 2294 N N . ALA A 1 288 ? -0.211 -10.612 -10.201 1.00 91.94 288 ALA A N 1
ATOM 2295 C CA . ALA A 1 288 ? 0.722 -11.089 -11.216 1.00 91.94 288 ALA A CA 1
ATOM 2296 C C . ALA A 1 288 ? 2.033 -10.286 -11.210 1.00 91.94 288 ALA A C 1
ATOM 2298 O O . ALA A 1 288 ? 3.106 -10.865 -11.392 1.00 91.94 288 ALA A O 1
ATOM 2299 N N . LEU A 1 289 ? 1.975 -8.980 -10.935 1.00 95.12 289 LEU A N 1
ATOM 2300 C CA . LEU A 1 289 ? 3.152 -8.112 -10.853 1.00 95.12 289 LEU A CA 1
ATOM 2301 C C . LEU A 1 289 ? 3.874 -8.163 -9.495 1.00 95.12 289 LEU A C 1
ATOM 2303 O O . LEU A 1 289 ? 5.060 -7.846 -9.421 1.00 95.12 289 LEU A O 1
ATOM 2307 N N . ALA A 1 290 ? 3.202 -8.583 -8.423 1.00 94.06 290 ALA A N 1
ATOM 2308 C CA . ALA A 1 290 ? 3.781 -8.622 -7.084 1.00 94.06 290 ALA A CA 1
ATOM 2309 C C . ALA A 1 290 ? 4.994 -9.579 -7.015 1.00 94.06 290 ALA A C 1
ATOM 2311 O O . ALA A 1 290 ? 4.880 -10.751 -7.404 1.00 94.06 290 ALA A O 1
ATOM 2312 N N . PRO A 1 291 ? 6.171 -9.110 -6.551 1.00 94.19 291 PRO A N 1
ATOM 2313 C CA . PRO A 1 291 ? 7.322 -9.969 -6.301 1.00 94.19 291 PRO A CA 1
ATOM 2314 C C . PRO A 1 291 ? 7.177 -10.705 -4.962 1.00 94.19 291 PRO A C 1
ATOM 2316 O O . PRO A 1 291 ? 6.703 -10.142 -3.977 1.00 94.19 291 PRO A O 1
ATOM 2319 N N . ALA A 1 292 ? 7.635 -11.958 -4.920 1.00 90.50 292 ALA A N 1
ATOM 2320 C CA . ALA A 1 292 ? 7.583 -12.791 -3.715 1.00 90.50 292 ALA A CA 1
ATOM 2321 C C . ALA A 1 292 ? 8.801 -12.611 -2.790 1.00 90.50 292 ALA A C 1
ATOM 2323 O O . ALA A 1 292 ? 8.695 -12.814 -1.584 1.00 90.50 292 ALA A O 1
ATOM 2324 N N . ALA A 1 293 ? 9.957 -12.228 -3.335 1.00 89.38 293 ALA A N 1
ATOM 2325 C CA . ALA A 1 293 ? 11.199 -12.044 -2.586 1.00 89.38 293 ALA A CA 1
ATOM 2326 C C . ALA A 1 293 ? 11.938 -10.790 -3.065 1.00 89.38 293 ALA A C 1
ATOM 2328 O O . ALA A 1 293 ? 11.856 -10.444 -4.243 1.00 89.38 293 ALA A O 1
ATOM 2329 N N . ARG A 1 294 ? 12.657 -10.129 -2.151 1.00 89.31 294 ARG A N 1
ATOM 2330 C CA . ARG A 1 294 ? 13.566 -9.004 -2.415 1.00 89.31 294 ARG A CA 1
ATOM 2331 C C . ARG A 1 294 ? 14.958 -9.397 -2.011 1.00 89.31 294 ARG A C 1
ATOM 2333 O O . ARG A 1 294 ? 15.130 -10.193 -1.101 1.00 89.31 294 ARG A O 1
ATOM 2340 N N . VAL A 1 295 ? 15.940 -8.768 -2.625 1.00 90.38 295 VAL A N 1
ATOM 2341 C CA . VAL A 1 295 ? 17.324 -8.893 -2.192 1.00 90.38 295 VAL A CA 1
ATOM 2342 C C . VAL A 1 295 ? 17.620 -7.773 -1.200 1.00 90.38 295 VAL A C 1
ATOM 2344 O O . VAL A 1 295 ? 17.360 -6.605 -1.485 1.00 90.38 295 VAL A O 1
ATOM 2347 N N . ALA A 1 296 ? 18.072 -8.146 -0.008 1.00 89.19 296 ALA A N 1
ATOM 2348 C CA . ALA A 1 296 ? 18.519 -7.241 1.037 1.00 89.19 296 ALA A CA 1
ATOM 2349 C C . ALA A 1 296 ? 20.036 -7.365 1.180 1.00 89.19 296 ALA A C 1
ATOM 2351 O O . ALA A 1 296 ? 20.564 -8.474 1.226 1.00 89.19 296 ALA A O 1
ATOM 2352 N N . SER A 1 297 ? 20.737 -6.241 1.276 1.00 90.50 297 SER A N 1
ATOM 2353 C CA . SER A 1 297 ? 22.143 -6.242 1.662 1.00 90.50 297 SER A CA 1
ATOM 2354 C C . SER A 1 297 ? 22.250 -6.473 3.166 1.00 90.50 297 SER A C 1
ATOM 2356 O O . SER A 1 297 ? 21.736 -5.671 3.941 1.00 90.50 297 SER A O 1
ATOM 2358 N N . GLN A 1 298 ? 22.917 -7.548 3.564 1.00 87.06 298 GLN A N 1
ATOM 2359 C CA . GLN A 1 298 ? 23.263 -7.854 4.945 1.00 87.06 298 GLN A CA 1
ATOM 2360 C C . GLN A 1 298 ? 24.780 -7.779 5.110 1.00 87.06 298 GLN A C 1
ATOM 2362 O O . GLN A 1 298 ? 25.545 -8.267 4.273 1.00 87.06 298 GLN A O 1
ATOM 2367 N N . THR A 1 299 ? 25.230 -7.140 6.183 1.00 90.19 299 THR A N 1
ATOM 2368 C CA . THR A 1 299 ? 26.650 -7.039 6.526 1.00 90.19 299 THR A CA 1
ATOM 2369 C C . THR A 1 299 ? 27.041 -8.199 7.430 1.00 90.19 299 THR A C 1
ATOM 2371 O O . THR A 1 299 ? 26.579 -8.285 8.564 1.00 90.19 299 THR A O 1
ATOM 2374 N N . HIS A 1 300 ? 27.927 -9.068 6.950 1.00 85.62 300 HIS A N 1
ATOM 2375 C CA . HIS A 1 300 ? 28.557 -10.108 7.760 1.00 85.62 300 HIS A CA 1
ATOM 2376 C C . HIS A 1 300 ? 30.029 -9.740 7.971 1.00 85.62 300 HIS A C 1
ATOM 2378 O O . HIS A 1 300 ? 30.878 -9.959 7.102 1.00 85.62 300 HIS A O 1
ATOM 2384 N N . GLY A 1 301 ? 30.329 -9.131 9.121 1.00 88.81 301 GLY A N 1
ATOM 2385 C CA . GLY A 1 301 ? 31.664 -8.610 9.425 1.00 88.81 301 GLY A CA 1
ATOM 2386 C C . GLY A 1 301 ? 32.078 -7.523 8.429 1.00 88.81 301 GLY A C 1
ATOM 2387 O O . GLY A 1 301 ? 31.408 -6.503 8.313 1.00 88.81 301 GLY A O 1
ATOM 2388 N N . ALA A 1 302 ? 33.164 -7.755 7.684 1.00 90.06 302 ALA A N 1
ATOM 2389 C CA . ALA A 1 302 ? 33.674 -6.819 6.676 1.00 90.06 302 ALA A CA 1
ATOM 2390 C C . ALA A 1 302 ? 33.055 -6.992 5.269 1.00 90.06 302 ALA A C 1
ATOM 2392 O O . ALA A 1 302 ? 33.328 -6.184 4.382 1.00 90.06 302 ALA A O 1
ATOM 2393 N N . LYS A 1 303 ? 32.248 -8.039 5.026 1.00 88.88 303 LYS A N 1
ATOM 2394 C CA . LYS A 1 303 ? 31.674 -8.335 3.702 1.00 88.88 303 LYS A CA 1
ATOM 2395 C C . LYS A 1 303 ? 30.188 -7.981 3.653 1.00 88.88 303 LYS A C 1
ATOM 2397 O O . LYS A 1 303 ? 29.404 -8.424 4.489 1.00 88.88 303 LYS A O 1
ATOM 2402 N N . ILE A 1 304 ? 29.793 -7.241 2.617 1.00 90.69 304 ILE A N 1
ATOM 2403 C CA . ILE A 1 304 ? 28.386 -6.989 2.290 1.00 90.69 304 ILE A CA 1
ATOM 2404 C C . ILE A 1 304 ? 27.899 -8.129 1.395 1.00 90.69 304 ILE A C 1
ATOM 2406 O O . ILE A 1 304 ? 28.399 -8.320 0.285 1.00 90.69 304 ILE A O 1
ATOM 2410 N N . ILE A 1 305 ? 26.936 -8.901 1.888 1.00 89.25 305 ILE A N 1
ATOM 2411 C CA . ILE A 1 305 ? 26.318 -10.022 1.186 1.00 89.25 305 ILE A CA 1
ATOM 2412 C C . ILE A 1 305 ? 24.903 -9.619 0.785 1.00 89.25 305 ILE A C 1
ATOM 2414 O O . ILE A 1 305 ? 24.165 -9.016 1.553 1.00 89.25 305 ILE A O 1
ATOM 2418 N N . GLN A 1 306 ? 24.514 -9.947 -0.440 1.00 89.94 306 GLN A N 1
ATOM 2419 C CA . GLN A 1 306 ? 23.148 -9.767 -0.912 1.00 89.94 306 GLN A CA 1
ATOM 2420 C C . GLN A 1 306 ? 22.374 -11.051 -0.612 1.00 89.94 306 GLN A C 1
ATOM 2422 O O . GLN A 1 306 ? 22.731 -12.100 -1.135 1.00 89.94 306 GLN A O 1
ATOM 2427 N N . GLN A 1 307 ? 21.339 -10.983 0.223 1.00 89.25 307 GLN A N 1
ATOM 2428 C CA . GLN A 1 307 ? 20.547 -12.140 0.637 1.00 89.25 307 GLN A CA 1
ATOM 2429 C C . GLN A 1 307 ? 19.071 -11.956 0.250 1.00 89.25 307 GLN A C 1
ATOM 2431 O O . GLN A 1 307 ? 18.485 -10.905 0.527 1.00 89.25 307 GLN A O 1
ATOM 2436 N N . PRO A 1 308 ? 18.430 -12.948 -0.393 1.00 92.00 308 PRO A N 1
ATOM 2437 C CA . PRO A 1 308 ? 17.010 -12.876 -0.702 1.00 92.00 308 PRO A CA 1
ATOM 2438 C C . PRO A 1 308 ? 16.157 -13.080 0.560 1.00 92.00 308 PRO A C 1
ATOM 2440 O O . PRO A 1 308 ? 16.273 -14.091 1.245 1.00 92.00 308 PRO A O 1
ATOM 2443 N N . MET A 1 309 ? 15.257 -12.138 0.838 1.00 87.94 309 MET A N 1
ATOM 2444 C CA . MET A 1 309 ? 14.266 -12.196 1.913 1.00 87.94 309 MET A CA 1
ATOM 2445 C C . MET A 1 309 ? 12.848 -12.280 1.324 1.00 87.94 309 MET A C 1
ATOM 2447 O O . MET A 1 309 ? 12.540 -11.535 0.384 1.00 87.94 309 MET A O 1
ATOM 2451 N N . PRO A 1 310 ? 11.962 -13.139 1.862 1.00 89.50 310 PRO A N 1
ATOM 2452 C CA . PRO A 1 310 ? 10.568 -13.201 1.432 1.00 89.50 310 PRO A CA 1
ATOM 2453 C C . PRO A 1 310 ? 9.824 -11.905 1.790 1.00 89.50 310 PRO A C 1
ATOM 2455 O O . PRO A 1 310 ? 10.079 -11.290 2.828 1.00 89.50 310 PRO A O 1
ATOM 2458 N N . LEU A 1 311 ? 8.894 -11.475 0.934 1.00 91.19 311 LEU A N 1
ATOM 2459 C CA . LEU A 1 311 ? 8.019 -10.334 1.213 1.00 91.19 311 LEU A CA 1
ATOM 2460 C C . LEU A 1 311 ? 6.674 -10.803 1.750 1.00 91.19 311 LEU A C 1
ATOM 2462 O O . LEU A 1 311 ? 6.099 -11.779 1.281 1.00 91.19 311 LEU A O 1
ATOM 2466 N N . SER A 1 312 ? 6.124 -10.007 2.665 1.00 90.44 312 SER A N 1
ATOM 2467 C CA . SER A 1 312 ? 4.698 -10.048 2.986 1.00 90.44 312 SER A CA 1
ATOM 2468 C C . SER A 1 312 ? 3.862 -9.585 1.787 1.00 90.44 312 SER A C 1
ATOM 2470 O O . SER A 1 312 ? 4.293 -8.706 1.038 1.00 90.44 312 SER A O 1
ATOM 2472 N N . GLU A 1 313 ? 2.634 -10.092 1.655 1.00 87.56 313 GLU A N 1
ATOM 2473 C CA . GLU A 1 313 ? 1.679 -9.708 0.605 1.00 87.56 313 GLU A CA 1
ATOM 2474 C C . GLU A 1 313 ? 1.500 -8.187 0.495 1.00 87.56 313 GLU A C 1
ATOM 2476 O O . GLU A 1 313 ? 1.529 -7.637 -0.605 1.00 87.56 313 GLU A O 1
ATOM 2481 N N . LYS A 1 314 ? 1.413 -7.479 1.632 1.00 89.25 314 LYS A N 1
ATOM 2482 C CA . LYS A 1 314 ? 1.315 -6.009 1.660 1.00 89.25 314 LYS A CA 1
ATOM 2483 C C . LYS A 1 314 ? 2.536 -5.343 1.015 1.00 89.25 314 LYS A C 1
ATOM 2485 O O . LYS A 1 314 ? 2.386 -4.425 0.209 1.00 89.25 314 LYS A O 1
ATOM 2490 N N . LYS A 1 315 ? 3.743 -5.827 1.342 1.00 89.75 315 LYS A N 1
ATOM 2491 C CA . LYS A 1 315 ? 5.005 -5.334 0.763 1.00 89.75 315 LYS A CA 1
ATOM 2492 C C . LYS A 1 315 ? 5.101 -5.709 -0.725 1.00 89.75 315 LYS A C 1
ATOM 2494 O O . LYS A 1 315 ? 5.542 -4.890 -1.522 1.00 89.75 315 LYS A O 1
ATOM 2499 N N . GLY A 1 316 ? 4.623 -6.888 -1.126 1.00 93.06 316 GLY A N 1
ATOM 2500 C CA . GLY A 1 316 ? 4.536 -7.294 -2.534 1.00 93.06 316 GLY A CA 1
ATOM 2501 C C . GLY A 1 316 ? 3.625 -6.378 -3.361 1.00 93.06 316 GLY A C 1
ATOM 2502 O O . GLY A 1 316 ? 4.031 -5.893 -4.418 1.00 93.06 316 GLY A O 1
ATOM 2503 N N . ILE A 1 317 ? 2.431 -6.062 -2.845 1.00 94.44 317 ILE A N 1
ATOM 2504 C CA . ILE A 1 317 ? 1.489 -5.115 -3.469 1.00 94.44 317 ILE A CA 1
ATOM 2505 C C . ILE A 1 317 ? 2.110 -3.715 -3.581 1.00 94.44 317 ILE A C 1
ATOM 2507 O O . ILE A 1 317 ? 1.937 -3.057 -4.606 1.00 94.44 317 ILE A O 1
ATOM 2511 N N . TYR A 1 318 ? 2.868 -3.268 -2.572 1.00 94.19 318 TYR A N 1
ATOM 2512 C CA . TYR A 1 318 ? 3.598 -1.996 -2.629 1.00 94.19 318 TYR A CA 1
ATOM 2513 C C . TYR A 1 318 ? 4.529 -1.928 -3.849 1.00 94.19 318 TYR A C 1
ATOM 2515 O O . TYR A 1 318 ? 4.434 -0.977 -4.627 1.00 94.19 318 TYR A O 1
ATOM 2523 N N . TYR A 1 319 ? 5.385 -2.937 -4.056 1.00 95.00 319 TYR A N 1
ATOM 2524 C CA . TYR A 1 319 ? 6.309 -2.944 -5.196 1.00 95.00 319 TYR A CA 1
ATOM 2525 C C . TYR A 1 319 ? 5.565 -3.032 -6.529 1.00 95.00 319 TYR A C 1
ATOM 2527 O O . TYR A 1 319 ? 5.923 -2.320 -7.464 1.00 95.00 319 TYR A O 1
ATOM 2535 N N . ALA A 1 320 ? 4.492 -3.827 -6.600 1.00 96.06 320 ALA A N 1
ATOM 2536 C CA . ALA A 1 320 ? 3.664 -3.923 -7.798 1.00 96.06 320 ALA A CA 1
ATOM 2537 C C . ALA A 1 320 ? 3.063 -2.567 -8.197 1.00 96.06 320 ALA A C 1
ATOM 2539 O O . ALA A 1 320 ? 3.195 -2.138 -9.341 1.00 96.06 320 ALA A O 1
ATOM 2540 N N . VAL A 1 321 ? 2.434 -1.864 -7.250 1.00 95.88 321 VAL A N 1
ATOM 2541 C CA . VAL A 1 321 ? 1.826 -0.550 -7.511 1.00 95.88 321 VAL A CA 1
ATOM 2542 C C . VAL A 1 321 ? 2.892 0.493 -7.848 1.00 95.88 321 VAL A C 1
ATOM 2544 O O . VAL A 1 321 ? 2.678 1.306 -8.745 1.00 95.88 321 VAL A O 1
ATOM 2547 N N . LYS A 1 322 ? 4.051 0.452 -7.179 1.00 94.69 322 LYS A N 1
ATOM 2548 C CA . LYS A 1 322 ? 5.185 1.334 -7.479 1.00 94.69 322 LYS A CA 1
ATOM 2549 C C . LYS A 1 322 ? 5.667 1.152 -8.922 1.00 94.69 322 LYS A C 1
ATOM 2551 O O . LYS A 1 322 ? 5.711 2.126 -9.665 1.00 94.69 322 LYS A O 1
ATOM 2556 N N . TRP A 1 323 ? 5.958 -0.081 -9.338 1.00 95.19 323 TRP A N 1
ATOM 2557 C CA . TRP A 1 323 ? 6.418 -0.367 -10.701 1.00 95.19 323 TRP A CA 1
ATOM 2558 C C . TRP A 1 323 ? 5.366 -0.034 -11.757 1.00 95.19 323 TRP A C 1
ATOM 2560 O O . TRP A 1 323 ? 5.710 0.510 -12.802 1.00 95.19 323 TRP A O 1
ATOM 2570 N N . LEU A 1 324 ? 4.087 -0.301 -11.476 1.00 95.19 324 LEU A N 1
ATOM 2571 C CA . LEU A 1 324 ? 2.985 0.071 -12.363 1.00 95.19 324 LEU A CA 1
ATOM 2572 C C . LEU A 1 324 ? 2.959 1.585 -12.624 1.00 95.19 324 LEU A C 1
ATOM 2574 O O . LEU A 1 324 ? 2.852 2.007 -13.773 1.00 95.19 324 LEU A O 1
ATOM 2578 N N . LEU A 1 325 ? 3.052 2.403 -11.572 1.00 93.94 325 LEU A N 1
ATOM 2579 C CA . LEU A 1 325 ? 3.019 3.861 -11.707 1.00 93.94 325 LEU A CA 1
ATOM 2580 C C . LEU A 1 325 ? 4.273 4.403 -12.401 1.00 93.94 325 LEU A C 1
ATOM 2582 O O . LEU A 1 325 ? 4.139 5.252 -13.277 1.00 93.94 325 LEU A O 1
ATOM 2586 N N . GLU A 1 326 ? 5.456 3.871 -12.087 1.00 92.56 326 GLU A N 1
ATOM 2587 C CA . GLU A 1 326 ? 6.707 4.236 -12.768 1.00 92.56 326 GLU A CA 1
ATOM 2588 C C . GLU A 1 326 ? 6.634 3.986 -14.284 1.00 92.56 326 GLU A C 1
ATOM 2590 O O . GLU A 1 326 ? 7.046 4.839 -15.069 1.00 92.56 326 GLU A O 1
ATOM 2595 N N . GLU A 1 327 ? 6.078 2.848 -14.720 1.00 91.62 327 GLU A N 1
ATOM 2596 C CA . GLU A 1 327 ? 5.916 2.553 -16.152 1.00 91.62 327 GLU A CA 1
ATOM 2597 C C . GLU A 1 327 ? 4.916 3.491 -16.836 1.00 91.62 327 GLU A C 1
ATOM 2599 O O . GLU A 1 327 ? 5.115 3.897 -17.984 1.00 91.62 327 GLU A O 1
ATOM 2604 N N . VAL A 1 328 ? 3.840 3.856 -16.139 1.00 91.75 328 VAL A N 1
ATOM 2605 C CA . VAL A 1 328 ? 2.827 4.780 -16.662 1.00 91.75 328 VAL A CA 1
ATOM 2606 C C . VAL A 1 328 ? 3.371 6.205 -16.771 1.00 91.75 328 VAL A C 1
ATOM 2608 O O . VAL A 1 328 ? 3.064 6.901 -17.743 1.00 91.75 328 VAL A O 1
ATOM 2611 N N . GLU A 1 329 ? 4.175 6.644 -15.802 1.00 87.56 329 GLU A N 1
ATOM 2612 C CA . GLU A 1 329 ? 4.822 7.959 -15.810 1.00 87.56 329 GLU A CA 1
ATOM 2613 C C . GLU A 1 329 ? 5.964 8.035 -16.833 1.00 87.56 329 GLU A C 1
ATOM 2615 O O . GLU A 1 329 ? 6.117 9.065 -17.484 1.00 87.56 329 GLU A O 1
ATOM 2620 N N . GLY A 1 330 ? 6.712 6.946 -17.045 1.00 82.50 330 GLY A N 1
ATOM 2621 C CA . GLY A 1 330 ? 7.788 6.880 -18.041 1.00 82.50 330 GLY A CA 1
ATOM 2622 C C . GLY A 1 330 ? 7.305 6.925 -19.498 1.00 82.50 330 GLY A C 1
ATOM 2623 O O . GLY A 1 330 ? 8.047 7.347 -20.388 1.00 82.50 330 GLY A O 1
ATOM 2624 N N . ARG A 1 331 ? 6.051 6.537 -19.770 1.00 77.31 331 ARG A N 1
ATOM 2625 C CA . ARG A 1 331 ? 5.422 6.662 -21.097 1.00 77.31 331 ARG A CA 1
ATOM 2626 C C . ARG A 1 331 ? 4.881 8.081 -21.287 1.00 77.31 331 ARG A C 1
ATOM 2628 O O . ARG A 1 331 ? 3.690 8.356 -21.105 1.00 77.31 331 ARG A O 1
ATOM 2635 N N . ASN A 1 332 ? 5.786 8.985 -21.655 1.00 62.12 332 ASN A N 1
ATOM 2636 C CA . ASN A 1 332 ? 5.457 10.343 -22.075 1.00 62.12 332 ASN A CA 1
ATOM 2637 C C . ASN A 1 332 ? 4.965 10.331 -23.528 1.00 62.12 332 ASN A C 1
ATOM 2639 O O . ASN A 1 332 ? 5.686 9.909 -24.428 1.00 62.12 332 ASN A O 1
ATOM 2643 N N . GLY A 1 333 ? 3.732 10.791 -23.746 1.00 62.69 333 GLY A N 1
ATOM 2644 C CA . GLY A 1 333 ? 3.091 10.841 -25.063 1.00 62.69 333 GLY A CA 1
ATOM 2645 C C . GLY A 1 333 ? 1.863 9.936 -25.142 1.00 62.69 333 GLY A C 1
ATOM 2646 O O . GLY A 1 333 ? 1.964 8.711 -25.150 1.00 62.69 333 GLY A O 1
ATOM 2647 N N . GLY A 1 334 ? 0.683 10.555 -25.176 1.00 62.59 334 GLY A N 1
ATOM 2648 C CA . GLY A 1 334 ? -0.606 9.871 -25.233 1.00 62.59 334 GLY A CA 1
ATOM 2649 C C . GLY A 1 334 ? -1.680 10.553 -24.378 1.00 62.59 334 GLY A C 1
ATOM 2650 O O . GLY A 1 334 ? -1.393 11.550 -23.716 1.00 62.59 334 GLY A O 1
ATOM 2651 N N . PRO A 1 335 ? -2.918 10.029 -24.406 1.00 78.31 335 PRO A N 1
ATOM 2652 C CA . PRO A 1 335 ? -4.084 10.619 -23.751 1.00 78.31 335 PRO A CA 1
ATOM 2653 C C . PRO A 1 335 ? -4.005 10.518 -22.216 1.00 78.31 335 PRO A C 1
ATOM 2655 O O . PRO A 1 335 ? -2.944 10.276 -21.630 1.00 78.31 335 PRO A O 1
ATOM 2658 N N . THR A 1 336 ? -5.125 10.791 -21.548 1.00 90.00 336 THR A N 1
ATOM 2659 C CA . THR A 1 336 ? -5.186 11.055 -20.109 1.00 90.00 336 THR A CA 1
ATOM 2660 C C . THR A 1 336 ? -4.562 9.937 -19.253 1.00 90.00 336 THR A C 1
ATOM 2662 O O . THR A 1 336 ? -4.395 8.791 -19.680 1.00 90.00 336 THR A O 1
ATOM 2665 N N . LEU A 1 337 ? -4.160 10.273 -18.020 1.00 90.31 337 LEU A N 1
ATOM 2666 C CA . LEU A 1 337 ? -3.536 9.321 -17.085 1.00 90.31 337 LEU A CA 1
ATOM 2667 C C . LEU A 1 337 ? -4.396 8.060 -16.896 1.00 90.31 337 LEU A C 1
ATOM 2669 O O . LEU A 1 337 ? -3.863 6.959 -16.763 1.00 90.31 337 LEU A O 1
ATOM 2673 N N . GLU A 1 338 ? -5.719 8.226 -16.915 1.00 92.81 338 GLU A N 1
ATOM 2674 C CA . GLU A 1 338 ? -6.677 7.153 -16.688 1.00 92.81 338 GLU A CA 1
ATOM 2675 C C . GLU A 1 338 ? -6.605 6.053 -17.753 1.00 92.81 338 GLU A C 1
ATOM 2677 O O . GLU A 1 338 ? -6.614 4.862 -17.438 1.00 92.81 338 GLU A O 1
ATOM 2682 N N . GLU A 1 339 ? -6.478 6.451 -19.015 1.00 92.19 339 GLU A N 1
ATOM 2683 C CA . GLU A 1 339 ? -6.395 5.526 -20.142 1.00 92.19 339 GLU A CA 1
ATOM 2684 C C . GLU A 1 339 ? -5.051 4.802 -20.203 1.00 92.19 339 GLU A C 1
ATOM 2686 O O . GLU A 1 339 ? -4.994 3.632 -20.588 1.00 92.19 339 GLU A O 1
ATOM 2691 N N . ARG A 1 340 ? -3.964 5.486 -19.822 1.00 92.62 340 ARG A N 1
ATOM 2692 C CA . ARG A 1 340 ? -2.626 4.883 -19.759 1.00 92.62 340 ARG A CA 1
ATOM 2693 C C . ARG A 1 340 ? -2.566 3.790 -18.696 1.00 92.62 340 ARG A C 1
ATOM 2695 O O . ARG A 1 340 ? -2.115 2.688 -18.992 1.00 92.62 340 ARG A O 1
ATOM 2702 N N . LEU A 1 341 ? -3.101 4.067 -17.506 1.00 93.62 341 LEU A N 1
ATOM 2703 C CA . LEU A 1 341 ? -3.243 3.075 -16.437 1.00 93.62 341 LEU A CA 1
ATOM 2704 C C . LEU A 1 341 ? -4.066 1.865 -16.890 1.00 93.62 341 LEU A C 1
ATOM 2706 O O . LEU A 1 341 ? -3.636 0.730 -16.707 1.00 93.62 341 LEU A O 1
ATOM 2710 N N . ALA A 1 342 ? -5.227 2.093 -17.511 1.00 94.25 342 ALA A N 1
ATOM 2711 C CA . ALA A 1 342 ? -6.083 1.008 -17.986 1.00 94.25 342 ALA A CA 1
ATOM 2712 C C . ALA A 1 342 ? -5.384 0.135 -19.046 1.00 94.25 342 ALA A C 1
ATOM 2714 O O . ALA A 1 342 ? -5.494 -1.090 -19.006 1.00 94.25 342 ALA A O 1
ATOM 2715 N N . ARG A 1 343 ? -4.624 0.743 -19.968 1.00 92.88 343 ARG A N 1
ATOM 2716 C CA . ARG A 1 343 ? -3.865 -0.000 -20.985 1.00 92.88 343 ARG A CA 1
ATOM 2717 C C . ARG A 1 343 ? -2.783 -0.858 -20.356 1.00 92.88 343 ARG A C 1
ATOM 2719 O O . ARG A 1 343 ? -2.660 -2.023 -20.718 1.00 92.88 343 ARG A O 1
ATOM 2726 N N . GLU A 1 344 ? -2.040 -0.306 -19.402 1.00 93.56 344 GLU A N 1
ATOM 2727 C CA . GLU A 1 344 ? -0.968 -1.046 -18.736 1.00 93.56 344 GLU A CA 1
ATOM 2728 C C . GLU A 1 344 ? -1.505 -2.240 -17.946 1.00 93.56 344 GLU A C 1
ATOM 2730 O O . GLU A 1 344 ? -0.930 -3.321 -17.999 1.00 93.56 344 GLU A O 1
ATOM 2735 N N . ILE A 1 345 ? -2.655 -2.084 -17.286 1.00 95.31 345 ILE A N 1
ATOM 2736 C CA . ILE A 1 345 ? -3.323 -3.181 -16.573 1.00 95.31 345 ILE A CA 1
ATOM 2737 C C . ILE A 1 345 ? -3.719 -4.307 -17.539 1.00 95.31 345 ILE A C 1
ATOM 2739 O O . ILE A 1 345 ? -3.532 -5.478 -17.219 1.00 95.31 345 ILE A O 1
ATOM 2743 N N . ILE A 1 346 ? -4.216 -3.987 -18.736 1.00 94.12 346 ILE A N 1
ATOM 2744 C CA . ILE A 1 346 ? -4.528 -5.009 -19.748 1.00 94.12 346 ILE A CA 1
ATOM 2745 C C . ILE A 1 346 ? -3.253 -5.693 -20.254 1.00 94.12 346 ILE A C 1
ATOM 2747 O O . ILE A 1 346 ? -3.239 -6.915 -20.392 1.00 94.12 346 ILE A O 1
ATOM 2751 N N . LEU A 1 347 ? -2.180 -4.937 -20.508 1.00 93.31 347 LEU A N 1
ATOM 2752 C CA . LEU A 1 347 ? -0.887 -5.504 -20.915 1.00 93.31 347 LEU A CA 1
ATOM 2753 C C . LEU A 1 347 ? -0.311 -6.434 -19.840 1.00 93.31 347 LEU A C 1
ATOM 2755 O O . LEU A 1 347 ? 0.244 -7.478 -20.171 1.00 93.31 347 LEU A O 1
ATOM 2759 N N . LEU A 1 348 ? -0.492 -6.093 -18.563 1.00 94.62 348 LEU A N 1
ATOM 2760 C CA . LEU A 1 348 ? -0.097 -6.930 -17.431 1.00 94.62 348 LEU A CA 1
ATOM 2761 C C . LEU A 1 348 ? -0.842 -8.261 -17.405 1.00 94.62 348 LEU A C 1
ATOM 2763 O O . LEU A 1 348 ? -0.219 -9.302 -17.225 1.00 94.62 348 LEU A O 1
ATOM 2767 N N . VAL A 1 349 ? -2.160 -8.239 -17.615 1.00 94.56 349 VAL A N 1
ATOM 2768 C CA . VAL A 1 349 ? -2.967 -9.469 -17.671 1.00 94.56 349 VAL A CA 1
ATOM 2769 C C . VAL A 1 349 ? -2.580 -10.335 -18.871 1.00 94.56 349 VAL A C 1
ATOM 2771 O O . VAL A 1 349 ? -2.602 -11.557 -18.767 1.00 94.56 349 VAL A O 1
ATOM 2774 N N . LYS A 1 350 ? -2.182 -9.717 -19.989 1.00 92.81 350 LYS A N 1
ATOM 2775 C CA . LYS A 1 350 ? -1.662 -10.427 -21.168 1.00 92.81 350 LYS A CA 1
ATOM 2776 C C . LYS A 1 350 ? -0.231 -10.949 -20.997 1.00 92.81 350 LYS A C 1
ATOM 2778 O O . LYS A 1 350 ? 0.154 -11.858 -21.720 1.00 92.81 350 LYS A O 1
ATOM 2783 N N . GLY A 1 351 ? 0.542 -10.402 -20.060 1.00 92.50 351 GLY A N 1
ATOM 2784 C CA . GLY A 1 351 ? 1.935 -10.790 -19.825 1.00 92.50 351 GLY A CA 1
ATOM 2785 C C . GLY A 1 351 ? 2.979 -10.017 -20.644 1.00 92.50 351 GLY A C 1
ATOM 2786 O O . GLY A 1 351 ? 4.140 -10.404 -20.646 1.00 92.50 351 GLY A O 1
ATOM 2787 N N . GLU A 1 352 ? 2.601 -8.927 -21.317 1.00 92.31 352 GLU A N 1
ATOM 2788 C CA . GLU A 1 352 ? 3.458 -8.193 -22.276 1.00 92.31 352 GLU A CA 1
ATOM 2789 C C . GLU A 1 352 ? 4.011 -6.865 -21.718 1.00 92.31 352 GLU A C 1
ATOM 2791 O O . GLU A 1 352 ? 4.609 -6.060 -22.432 1.00 92.31 352 GLU A O 1
ATOM 2796 N N . SER A 1 353 ? 3.769 -6.567 -20.442 1.00 90.56 353 SER A N 1
ATOM 2797 C CA . SER A 1 353 ? 4.180 -5.293 -19.843 1.00 90.56 353 SER A CA 1
ATOM 2798 C C . SER A 1 353 ? 5.666 -5.272 -19.464 1.00 90.56 353 SER A C 1
ATOM 2800 O O . SER A 1 353 ? 6.149 -6.203 -18.821 1.00 90.56 353 SER A O 1
ATOM 2802 N N . LYS A 1 354 ? 6.336 -4.134 -19.681 1.00 90.94 354 LYS A N 1
ATOM 2803 C CA . LYS A 1 354 ? 7.712 -3.869 -19.205 1.00 90.94 354 LYS A CA 1
ATOM 2804 C C . LYS A 1 354 ? 7.874 -3.991 -17.684 1.00 90.94 354 LYS A C 1
ATOM 2806 O O . LYS A 1 354 ? 8.949 -4.313 -17.182 1.00 90.94 354 LYS A O 1
ATOM 2811 N N . ALA A 1 355 ? 6.800 -3.768 -16.925 1.00 92.88 355 ALA A N 1
ATOM 2812 C CA . ALA A 1 355 ? 6.801 -3.964 -15.478 1.00 92.88 355 ALA A CA 1
ATOM 2813 C C . ALA A 1 355 ? 7.089 -5.431 -15.085 1.00 92.88 355 ALA A C 1
ATOM 2815 O O . ALA A 1 355 ? 7.716 -5.684 -14.055 1.00 92.88 355 ALA A O 1
ATOM 2816 N N . LEU A 1 356 ? 6.684 -6.405 -15.909 1.00 93.38 356 LEU A N 1
ATOM 2817 C CA . LEU A 1 356 ? 6.986 -7.819 -15.668 1.00 93.38 356 LEU A CA 1
ATOM 2818 C C . LEU A 1 356 ? 8.465 -8.134 -15.902 1.00 93.38 356 LEU A C 1
ATOM 2820 O O . LEU A 1 356 ? 9.024 -8.939 -15.159 1.00 93.38 356 LEU A O 1
ATOM 2824 N N . ASP A 1 357 ? 9.131 -7.441 -16.826 1.00 92.31 357 ASP A N 1
ATOM 2825 C CA . ASP A 1 357 ? 10.583 -7.559 -17.008 1.00 92.31 357 ASP A CA 1
ATOM 2826 C C . ASP A 1 357 ? 11.333 -7.081 -15.752 1.00 92.31 357 ASP A C 1
ATOM 2828 O O . ASP A 1 357 ? 12.283 -7.726 -15.293 1.00 92.31 357 ASP A O 1
ATOM 2832 N N . LYS A 1 358 ? 10.858 -6.002 -15.108 1.00 91.94 358 LYS A N 1
ATOM 2833 C CA . LYS A 1 358 ? 11.371 -5.564 -13.795 1.00 91.94 358 LYS A CA 1
ATOM 2834 C C . LYS A 1 358 ? 11.180 -6.647 -12.726 1.00 91.94 358 LYS A C 1
ATOM 2836 O O . LYS A 1 358 ? 12.117 -6.958 -11.995 1.00 91.94 358 LYS A O 1
ATOM 2841 N N . LYS A 1 359 ? 10.011 -7.296 -12.668 1.00 93.31 359 LYS A N 1
ATOM 2842 C CA . LYS A 1 359 ? 9.787 -8.439 -11.762 1.00 93.31 359 LYS A CA 1
ATOM 2843 C C . LYS A 1 359 ? 10.746 -9.599 -12.061 1.00 93.31 359 LYS A C 1
ATOM 2845 O O . LYS A 1 359 ? 11.303 -10.182 -11.130 1.00 93.31 359 LYS A O 1
ATOM 2850 N N . ALA A 1 360 ? 10.955 -9.932 -13.333 1.00 92.44 360 ALA A N 1
ATOM 2851 C CA . ALA A 1 360 ? 11.826 -11.027 -13.752 1.00 92.44 360 ALA A CA 1
ATOM 2852 C C . ALA A 1 360 ? 13.297 -10.761 -13.401 1.00 92.44 360 ALA A C 1
ATOM 2854 O O . ALA A 1 360 ? 13.975 -11.649 -12.884 1.00 92.44 360 ALA A O 1
ATOM 2855 N N . THR A 1 361 ? 13.783 -9.534 -13.608 1.00 92.50 361 THR A N 1
ATOM 2856 C CA . THR A 1 361 ? 15.142 -9.132 -13.201 1.00 92.50 361 THR A CA 1
ATOM 2857 C C . THR A 1 361 ? 15.312 -9.173 -11.683 1.00 92.50 361 THR A C 1
ATOM 2859 O O . THR A 1 361 ? 16.308 -9.710 -11.199 1.00 92.50 361 THR A O 1
ATOM 2862 N N . PHE A 1 362 ? 14.312 -8.713 -10.924 1.00 90.88 362 PHE A N 1
ATOM 2863 C CA . PHE A 1 362 ? 14.302 -8.791 -9.462 1.00 90.88 362 PHE A CA 1
ATOM 2864 C C . PHE A 1 362 ? 14.347 -10.240 -8.957 1.00 90.88 362 PHE A C 1
ATOM 2866 O O . PHE A 1 362 ? 15.125 -10.575 -8.064 1.00 90.88 362 PHE A O 1
ATOM 2873 N N . HIS A 1 363 ? 13.572 -11.130 -9.582 1.00 90.44 363 HIS A N 1
ATOM 2874 C CA . HIS A 1 363 ? 13.596 -12.559 -9.285 1.00 90.44 363 HIS A CA 1
ATOM 2875 C C . HIS A 1 363 ? 14.934 -13.207 -9.664 1.00 90.44 363 HIS A C 1
ATOM 2877 O O . HIS A 1 363 ? 15.479 -13.988 -8.887 1.00 90.44 363 HIS A O 1
ATOM 2883 N N . LYS A 1 364 ? 15.506 -12.864 -10.824 1.00 91.88 364 LYS A N 1
ATOM 2884 C CA . LYS A 1 364 ? 16.819 -13.362 -11.260 1.00 91.88 364 LYS A CA 1
ATOM 2885 C C . LYS A 1 364 ? 17.920 -12.972 -10.272 1.00 91.88 364 LYS A C 1
ATOM 2887 O O . LYS A 1 364 ? 18.733 -13.822 -9.924 1.00 91.88 364 LYS A O 1
ATOM 2892 N N . LEU A 1 365 ? 17.898 -11.731 -9.780 1.00 89.88 365 LEU A N 1
ATOM 2893 C CA . LEU A 1 365 ? 18.819 -11.247 -8.749 1.00 89.88 365 LEU A CA 1
ATOM 2894 C C . LEU A 1 365 ? 18.637 -11.994 -7.417 1.00 89.88 365 LEU A C 1
ATOM 2896 O O . LEU A 1 365 ? 19.608 -12.300 -6.730 1.00 89.88 365 LEU A O 1
ATOM 2900 N N . ALA A 1 366 ? 17.398 -12.317 -7.043 1.00 89.88 366 ALA A N 1
ATOM 2901 C CA . ALA A 1 366 ? 17.134 -13.125 -5.856 1.00 89.88 366 ALA A CA 1
ATOM 2902 C C . ALA A 1 366 ? 17.639 -14.568 -6.014 1.00 89.88 366 ALA A C 1
ATOM 2904 O O . ALA A 1 366 ? 18.238 -15.112 -5.089 1.00 89.88 366 ALA A O 1
ATOM 2905 N N . MET A 1 367 ? 17.451 -15.173 -7.190 1.00 89.38 367 MET A N 1
ATOM 2906 C CA . MET A 1 367 ? 17.911 -16.534 -7.477 1.00 89.38 367 MET A CA 1
ATOM 2907 C C . MET A 1 367 ? 19.436 -16.639 -7.534 1.00 89.38 367 MET A C 1
ATOM 2909 O O . MET A 1 367 ? 19.983 -17.599 -6.995 1.00 89.38 367 MET A O 1
ATOM 2913 N N . SER A 1 368 ? 20.131 -15.653 -8.114 1.00 89.56 368 SER A N 1
ATOM 2914 C CA . SER A 1 368 ? 21.602 -15.646 -8.148 1.00 89.56 368 SER A CA 1
ATOM 2915 C C . SER A 1 368 ? 22.216 -15.596 -6.748 1.00 89.56 368 SER A C 1
ATOM 2917 O O . SER A 1 368 ? 23.288 -16.143 -6.522 1.00 89.56 368 SER A O 1
ATOM 2919 N N . ASN A 1 369 ? 21.508 -14.979 -5.803 1.00 87.50 369 ASN A N 1
ATOM 2920 C CA . ASN A 1 369 ? 21.970 -14.755 -4.438 1.00 87.50 369 ASN A CA 1
ATOM 2921 C C . ASN A 1 369 ? 21.409 -15.766 -3.420 1.00 87.50 369 ASN A C 1
ATOM 2923 O O . ASN A 1 369 ? 21.639 -15.628 -2.222 1.00 87.50 369 ASN A O 1
ATOM 2927 N N . ARG A 1 370 ? 20.689 -16.806 -3.870 1.00 80.19 370 ARG A N 1
ATOM 2928 C CA . ARG A 1 370 ? 20.099 -17.835 -2.991 1.00 80.19 370 ARG A CA 1
ATOM 2929 C C . ARG A 1 370 ? 21.147 -18.659 -2.236 1.00 80.19 370 ARG A C 1
ATOM 2931 O O . ARG A 1 370 ? 20.855 -19.149 -1.153 1.00 80.19 370 ARG A O 1
ATOM 2938 N N . TYR A 1 371 ? 22.332 -18.825 -2.822 1.00 64.44 371 TYR A N 1
ATOM 2939 C CA . TYR A 1 371 ? 23.378 -19.723 -2.324 1.00 64.44 371 TYR A CA 1
ATOM 2940 C C . TYR A 1 371 ? 24.323 -19.092 -1.294 1.00 64.44 371 TYR A C 1
ATOM 2942 O O . TYR A 1 371 ? 25.205 -19.781 -0.800 1.00 64.44 371 TYR A O 1
ATOM 2950 N N . VAL A 1 372 ? 24.176 -17.801 -0.973 1.00 60.91 372 VAL A N 1
ATOM 2951 C CA . VAL A 1 372 ? 25.082 -17.108 -0.034 1.00 60.91 372 VAL A CA 1
ATOM 2952 C C . VAL A 1 372 ? 24.627 -17.255 1.429 1.00 60.91 372 VAL A C 1
ATOM 2954 O O . VAL A 1 372 ? 24.829 -16.348 2.230 1.00 60.91 372 VAL A O 1
ATOM 2957 N N . ALA A 1 373 ? 23.974 -18.372 1.756 1.00 50.34 373 ALA A N 1
ATOM 2958 C CA . ALA A 1 373 ? 23.475 -18.690 3.094 1.00 50.34 373 ALA A CA 1
ATOM 2959 C C . ALA A 1 373 ? 24.477 -19.534 3.885 1.00 50.34 373 ALA A C 1
ATOM 2961 O O . ALA A 1 373 ? 25.085 -20.441 3.269 1.00 50.34 373 ALA A O 1
#

pLDDT: mean 71.43, std 20.57, range [24.31, 96.06]

Sequence (373 aa):
MSSMKRCFSSSQQREIPYCSLCDQYFHNKAQLHQHFEDTPTHPRCKTCKRSFLNKNSLRSHYVLSSRHHYCRDCNKNFKSASGLRVHLEHHPAHIGDEDDYYDLDPVKYPSGWEDAQGAEQDRLANKEDPISTNDSEPTMSRVEVTKKILAMKQRMANKPAKKFAQSCPVCLSTPKSMSAARCGHLFCTSKDAQSKEALEILSSSPDPSSQGYNAYLAAWSSSKNKSNQPPLMNIPPQEDPLLHYLASRIMRNGNRTRASRTISRTLLHLHAWTRQPPLPILRQAIFALAPAARVASQTHGAKIIQQPMPLSEKKGIYYAVKWLLEEVEGRNGGPTLEERLAREIILLVKGESKALDKKATFHKLAMSNRYVA

Secondary structure (DSSP, 8-state):
-----------------EETTTTEE-SSHHHHHHHHHH-TTS-B-TTT--B-SSHHHHHHHHHH-TT-EEETTTTEEESSHHHHHHHHHH-TTTS-S-----------PPTTHHHHHHHHHHHHHT--------S------HHHHHHHHHHHHHHHHTSPP----PPPTTT-PPPS--------------------SSSSSS---PPP-HHHHHHHHHHHHT---GGGPPP---------HHHHHHHHHH--TT-HHHHHHHHHHHHHHHHHHH-S-HHHHHHHHHHHH--SEEEEEEEETTEEEEEEEEPPHHHHHHHHHHHHHHHHHH--SSS-HHHHHHHHHHHHHHT--HHHHHHHHHHHHHHHTTT--

InterPro domains:
  IPR000235 Small ribosomal subunit protein uS7 [PTHR11205] (234-370)
  IPR013087 Zinc finger C2H2-type [PF12874] (44-62)
  IPR013087 Zinc finger C2H2-type [PF12874] (70-89)
  IPR013087 Zinc finger C2H2-type [PS00028] (71-91)
  IPR013087 Zinc finger C2H2-type [PS50157] (69-99)
  IPR013087 Zinc finger C2H2-type [SM00355] (17-42)
  IPR013087 Zinc finger C2H2-type [SM00355] (43-68)
  IPR013087 Zinc finger C2H2-type [SM00355] (69-91)
  IPR023798 Small ribosomal subunit protein uS7 domain [PF00177] (224-370)
  IPR036236 Zinc finger C2H2 superfamily [SSF57667] (44-91)
  IPR036823 Small ribosomal subunit protein uS7 domain superfamily [G3DSA:1.10.455.10] (222-373)
  IPR036823 Small ribosomal subunit protein uS7 domain superfamily [SSF47973] (225-371)
  IPR047988 Small ribosomal subunit protein uS7m, fungi [cd14868] (223-370)

Organism: NCBI:txid297713

Foldseek 3Di:
DDDDDDDDDDDPPQPFDADPQPRDTDNDPVVVVVCLVPDPQWDADPVVRDTHNDPVRVVVCLVPPPCWLADPQVRDTAPDVLLSVQCCVPPPSNPPPPDPDDPDPPPDDDPCVSNVVSVVVVVVVVPPDDDPPDDDDDDDDPVVVVVVVVVVVVVVVPDPDDDDQDADPPPRDTDPDDDDDDDDDDDDDDDDDDDDDDPDPPPDDDDPDPPVVVVVVVVVVPDPDPPPDDPPPCPDPDDDVLLVVLLVVQDDPPCSVVSNVLQVLLQVLLCVVVVDRSVVLLVVLLVLLFAQWAWDFDDDDPDTATAIDGDDPVVSSVLSSVLLVVQLVVPPDDDDSSNSSSVQSVCSVVVNHPSVVVSVVRVVVNVVRHPVD

Radius of gyration: 34.29 Å; chains: 1; bounding box: 100×78×96 Å